Protein AF-A0A7C2B271-F1 (afdb_monomer)

Radius of gyration: 41.14 Å; Cα contacts (8 Å, |Δi|>4): 63; chains: 1; bounding box: 91×70×114 Å

Solvent-accessible surface area (backbone atoms only — not comparable to full-atom values): 16047 Å² total; per-residue (Å²): 137,85,82,86,81,81,75,83,80,83,75,91,82,78,79,72,75,75,79,76,66,79,79,77,78,72,75,48,70,64,65,48,52,55,51,48,51,54,51,52,52,54,49,48,54,71,78,48,80,84,66,60,72,66,61,58,50,54,52,49,52,53,50,50,54,53,49,53,49,49,48,67,76,67,57,75,84,73,79,85,67,50,66,69,56,47,50,53,50,49,51,50,51,52,52,50,47,51,54,51,44,53,50,49,50,54,54,46,52,54,52,47,54,55,44,51,52,50,51,48,53,57,52,52,61,69,72,53,78,76,70,76,74,71,58,74,68,64,56,51,56,62,54,49,61,62,52,70,79,47,94,62,53,73,67,60,46,55,51,53,50,50,57,50,51,52,51,50,49,53,52,52,50,53,54,47,52,51,51,51,50,52,52,52,48,58,50,48,58,50,45,56,51,47,54,55,48,47,58,50,46,50,55,51,42,52,55,47,49,53,51,49,51,53,53,49,55,66,63,72,36,79,72,73,86,70,50,80,64,78,66,58,89,91,64,56,89,86,41,96,54,39,70,59,55,53,50,51,53,51,52,57,48,53,54,54,51,52,60,56,70,72,53,76,82,81,124

Structure (mmCIF, N/CA/C/O backbone):
data_AF-A0A7C2B271-F1
#
_entry.id   AF-A0A7C2B271-F1
#
loop_
_atom_site.group_PDB
_atom_site.id
_atom_site.type_symbol
_atom_site.label_atom_id
_atom_site.label_alt_id
_atom_site.label_comp_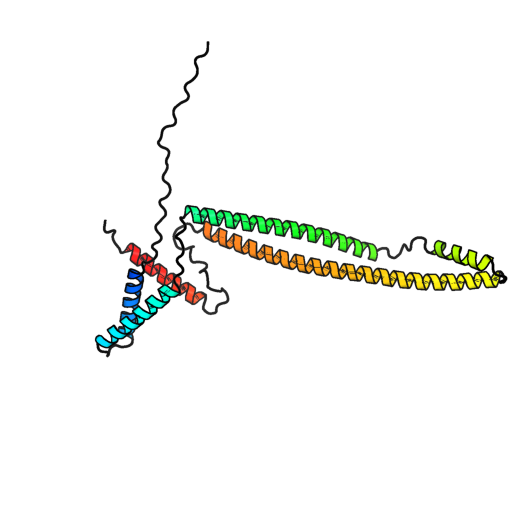id
_atom_site.label_asym_id
_atom_site.label_entity_id
_atom_site.label_seq_id
_atom_site.pdbx_PDB_ins_code
_atom_site.Cartn_x
_atom_site.Cartn_y
_atom_site.Cartn_z
_atom_site.occupancy
_atom_site.B_iso_or_equiv
_atom_site.auth_seq_id
_atom_site.auth_comp_id
_atom_site.auth_asym_id
_atom_site.auth_atom_id
_atom_site.pdbx_PDB_model_num
ATOM 1 N N . MET A 1 1 ? 30.430 41.049 55.301 1.00 43.19 1 MET A N 1
ATOM 2 C CA . MET A 1 1 ? 30.130 40.670 53.911 1.00 43.19 1 MET A CA 1
ATOM 3 C C . MET A 1 1 ? 29.621 39.243 53.920 1.00 43.19 1 MET A C 1
ATOM 5 O O . MET A 1 1 ? 30.275 38.382 54.489 1.00 43.19 1 MET A O 1
ATOM 9 N N . ASP A 1 2 ? 28.409 39.107 53.395 1.00 51.25 2 ASP A N 1
ATOM 10 C CA . ASP A 1 2 ? 27.683 37.931 52.909 1.00 51.25 2 ASP A CA 1
ATOM 11 C C . ASP A 1 2 ? 27.392 36.752 53.845 1.00 51.25 2 ASP A C 1
ATOM 13 O O . ASP A 1 2 ? 28.110 35.762 53.960 1.00 51.25 2 ASP A O 1
ATOM 17 N N . SER A 1 3 ? 26.213 36.869 54.460 1.00 47.66 3 SER A N 1
ATOM 18 C CA . SER A 1 3 ? 25.423 35.794 55.054 1.00 47.66 3 SER A CA 1
ATOM 19 C C . SER A 1 3 ? 24.804 34.893 53.969 1.00 47.66 3 SER A C 1
ATOM 21 O O . SER A 1 3 ? 24.238 35.417 53.008 1.00 47.66 3 SER A O 1
ATOM 23 N N . PRO A 1 4 ? 24.803 33.556 54.119 1.00 61.16 4 PRO A N 1
ATOM 24 C CA . PRO A 1 4 ? 24.080 32.682 53.206 1.00 61.16 4 PRO A CA 1
ATOM 25 C C . PRO A 1 4 ? 22.581 32.643 53.544 1.00 61.16 4 PRO A C 1
ATOM 27 O O . PRO A 1 4 ? 22.155 32.273 54.640 1.00 61.16 4 PRO A O 1
ATOM 30 N N . SER A 1 5 ? 21.797 33.039 52.545 1.00 53.22 5 SER A N 1
ATOM 31 C CA . SER A 1 5 ? 20.339 32.991 52.458 1.00 53.22 5 SER A CA 1
ATOM 32 C C . SER A 1 5 ? 19.789 31.573 52.686 1.00 53.22 5 SER A C 1
ATOM 34 O O . SER A 1 5 ? 20.073 30.647 51.926 1.00 53.22 5 SER A O 1
ATOM 36 N N . LYS A 1 6 ? 18.974 31.408 53.736 1.00 50.34 6 LYS A N 1
ATOM 37 C CA . LYS A 1 6 ? 18.096 30.246 53.936 1.00 50.34 6 LYS A CA 1
ATOM 38 C C . LYS A 1 6 ? 16.875 30.398 53.024 1.00 50.34 6 LYS A C 1
ATOM 40 O O . LYS A 1 6 ? 16.005 31.221 53.291 1.00 50.34 6 LYS A O 1
ATOM 45 N N . GLY A 1 7 ? 16.816 29.595 51.963 1.00 52.06 7 GLY A N 1
ATOM 46 C CA . GLY A 1 7 ? 15.630 29.471 51.113 1.00 52.06 7 GLY A CA 1
ATOM 47 C C . GLY A 1 7 ? 14.435 28.862 51.869 1.00 52.06 7 GLY A C 1
ATOM 48 O O . GLY A 1 7 ? 14.638 28.064 52.789 1.00 52.06 7 GLY A O 1
ATOM 49 N N . PRO A 1 8 ? 13.191 29.233 51.514 1.00 57.44 8 PRO A N 1
ATOM 50 C CA . PRO A 1 8 ? 11.996 28.864 52.263 1.00 57.44 8 PRO A CA 1
ATOM 51 C C . PRO A 1 8 ? 11.675 27.373 52.117 1.00 57.44 8 PRO A C 1
ATOM 53 O O . PRO A 1 8 ? 11.717 26.801 51.025 1.00 57.44 8 PRO A O 1
ATOM 56 N N . GLY A 1 9 ? 11.348 26.752 53.251 1.00 48.28 9 GLY A N 1
ATOM 57 C CA . GLY A 1 9 ? 10.919 25.364 53.339 1.00 48.28 9 GLY A CA 1
ATOM 58 C C . GLY A 1 9 ? 9.651 25.119 52.527 1.00 48.28 9 GLY A C 1
ATOM 59 O O . GLY A 1 9 ? 8.651 25.816 52.686 1.00 48.28 9 GLY A O 1
ATOM 60 N N . LYS A 1 10 ? 9.698 24.102 51.665 1.00 50.00 10 LYS A N 1
ATOM 61 C CA . LYS A 1 10 ? 8.510 23.543 51.019 1.00 50.00 10 LYS A CA 1
ATOM 62 C C . LYS A 1 10 ? 7.619 22.931 52.100 1.00 50.00 10 LYS A C 1
ATOM 64 O O . LYS A 1 10 ? 8.056 22.054 52.844 1.00 50.00 10 LYS A O 1
ATOM 69 N N . THR A 1 11 ? 6.394 23.427 52.197 1.00 52.97 11 THR A N 1
ATOM 70 C CA . THR A 1 11 ? 5.333 22.896 53.054 1.00 52.97 11 THR A CA 1
ATOM 71 C C . THR A 1 11 ? 4.918 21.484 52.596 1.00 52.97 11 THR A C 1
ATOM 73 O O . THR A 1 11 ? 4.936 21.211 51.395 1.00 52.97 11 THR A O 1
ATOM 76 N N . PRO A 1 12 ? 4.535 20.560 53.502 1.00 47.19 12 PRO A N 1
ATOM 77 C CA . PRO A 1 12 ? 4.223 19.166 53.152 1.00 47.19 12 PRO A CA 1
ATOM 78 C C . PRO A 1 12 ? 2.811 18.920 52.583 1.00 47.19 12 PRO A C 1
ATOM 80 O O . PRO A 1 12 ? 2.364 17.777 52.595 1.00 47.19 12 PRO A O 1
ATOM 83 N N . ASP A 1 13 ? 2.095 19.944 52.108 1.00 48.97 13 ASP A N 1
ATOM 84 C CA . ASP A 1 13 ? 0.625 19.879 51.967 1.00 48.97 13 ASP A CA 1
ATOM 85 C C . ASP A 1 13 ? 0.088 19.781 50.524 1.00 48.97 13 ASP A C 1
ATOM 87 O O . ASP A 1 13 ? -1.099 19.961 50.271 1.00 48.97 13 ASP A O 1
ATOM 91 N N . GLU A 1 14 ? 0.935 19.427 49.553 1.00 46.12 14 GLU A N 1
ATOM 92 C CA . GLU A 1 14 ? 0.530 19.240 48.146 1.00 46.12 14 GLU A CA 1
ATOM 93 C C . GLU A 1 14 ? 0.539 17.773 47.681 1.00 46.12 14 GLU A C 1
ATOM 95 O O . GLU A 1 14 ? 0.762 17.459 46.512 1.00 46.12 14 GLU A O 1
ATOM 100 N N . GLN A 1 15 ? 0.203 16.835 48.570 1.00 46.12 15 GLN A N 1
ATOM 101 C CA . GLN A 1 15 ? -0.268 15.511 48.143 1.00 46.12 15 GLN A CA 1
ATOM 102 C C . GLN A 1 15 ? -1.756 15.581 47.776 1.00 46.12 15 GLN A C 1
ATOM 104 O O . GLN A 1 15 ? -2.619 14.986 48.423 1.00 46.12 15 GLN A O 1
ATOM 109 N N . GLN A 1 16 ? -2.058 16.331 46.713 1.00 42.12 16 GLN A N 1
ATOM 110 C CA . GLN A 1 16 ? -3.380 16.348 46.096 1.00 42.12 16 GLN A CA 1
ATOM 111 C C . GLN A 1 16 ? -3.768 14.929 45.664 1.00 42.12 16 GLN A C 1
ATOM 113 O O . GLN A 1 16 ? -3.008 14.199 45.022 1.00 42.12 16 GLN A O 1
ATOM 118 N N . GLY A 1 17 ? -4.965 14.532 46.096 1.00 44.09 17 GLY A N 1
ATOM 119 C CA . GLY A 1 17 ? -5.485 13.177 46.034 1.00 44.09 17 GLY A CA 1
ATOM 120 C C . GLY A 1 17 ? -5.363 12.531 44.659 1.00 44.09 17 GLY A C 1
ATOM 121 O O . GLY A 1 17 ? -6.004 12.945 43.695 1.00 44.09 17 GLY A O 1
ATOM 122 N N . LYS A 1 18 ? -4.630 11.412 44.608 1.00 47.06 18 LYS A N 1
ATOM 123 C CA . LYS A 1 18 ? -4.822 10.398 43.566 1.00 47.06 18 LYS A CA 1
ATOM 124 C C . LYS A 1 18 ? -6.326 10.103 43.472 1.00 47.06 18 LYS A C 1
ATOM 126 O O . LYS A 1 18 ? -6.902 9.689 44.485 1.00 47.06 18 LYS A O 1
ATOM 131 N N . PRO A 1 19 ? -6.976 10.280 42.306 1.00 47.66 19 PRO A N 1
ATOM 132 C CA . PRO A 1 19 ? -8.380 9.942 42.154 1.00 47.66 19 PRO A CA 1
ATOM 133 C C . PRO A 1 19 ? -8.531 8.453 42.458 1.00 47.66 19 PRO A C 1
ATOM 135 O O . PRO A 1 19 ? -8.028 7.597 41.726 1.00 47.66 19 PRO A O 1
ATOM 138 N N . ARG A 1 20 ? -9.178 8.139 43.587 1.00 46.16 20 ARG A N 1
ATOM 139 C CA . ARG A 1 20 ? -9.535 6.770 43.958 1.00 46.16 20 ARG A CA 1
ATOM 140 C C . ARG A 1 20 ? -10.322 6.192 42.788 1.00 46.16 20 ARG A C 1
ATOM 142 O O . ARG A 1 20 ? -11.421 6.662 42.498 1.00 46.16 20 ARG A O 1
ATOM 149 N N . GLY A 1 21 ? -9.727 5.226 42.086 1.00 42.47 21 GLY A N 1
ATOM 150 C CA . GLY A 1 21 ? -10.344 4.590 40.930 1.00 42.47 21 GLY A CA 1
ATOM 151 C C . GLY A 1 21 ? -11.767 4.169 41.277 1.00 42.47 21 GLY A C 1
ATOM 152 O O . GLY A 1 21 ? -11.983 3.460 42.264 1.00 42.47 21 GLY A O 1
ATOM 153 N N . LYS A 1 22 ? -12.748 4.650 40.503 1.00 49.22 22 LYS A N 1
ATOM 154 C CA . LYS A 1 22 ? -14.132 4.189 40.625 1.00 49.22 22 LYS A CA 1
ATOM 155 C C . LYS A 1 22 ? -14.111 2.673 40.463 1.00 49.22 22 LYS A C 1
ATOM 157 O O . LYS A 1 22 ? -13.662 2.152 39.445 1.00 49.22 22 LYS A O 1
ATOM 162 N N . ARG A 1 23 ? -14.553 1.978 41.510 1.00 37.97 23 ARG A N 1
ATOM 163 C CA . ARG A 1 23 ? -14.674 0.524 41.545 1.00 37.97 23 ARG A CA 1
ATOM 164 C C . ARG A 1 23 ? -15.681 0.108 40.475 1.00 37.97 23 ARG A C 1
ATOM 166 O O . ARG A 1 23 ? -16.883 0.257 40.679 1.00 37.97 23 ARG A O 1
ATOM 173 N N . LEU A 1 24 ? -15.196 -0.403 39.348 1.00 38.38 24 LEU A N 1
ATOM 174 C CA . LEU A 1 24 ? -16.029 -1.183 38.442 1.00 38.38 24 LEU A CA 1
ATOM 175 C C . LEU A 1 24 ? -16.488 -2.413 39.226 1.00 38.38 24 LEU A C 1
ATOM 177 O O . LEU A 1 24 ? -15.674 -3.240 39.639 1.00 38.38 24 LEU A O 1
ATOM 181 N N . ARG A 1 25 ? -17.792 -2.495 39.507 1.00 40.41 25 ARG A N 1
ATOM 182 C CA . ARG A 1 25 ? -18.390 -3.706 40.066 1.00 40.41 25 ARG A CA 1
ATOM 183 C C . ARG A 1 25 ? -18.439 -4.733 38.946 1.00 40.41 25 ARG A C 1
ATOM 185 O O . ARG A 1 25 ? -19.406 -4.793 38.197 1.00 40.41 25 ARG A O 1
ATOM 192 N N . LEU A 1 26 ? -17.386 -5.539 38.857 1.00 49.50 26 LEU A N 1
ATOM 193 C CA . LEU A 1 26 ? -17.526 -6.897 38.355 1.00 49.50 26 LEU A CA 1
ATOM 194 C C . LEU A 1 26 ? -18.669 -7.513 39.163 1.00 49.50 26 LEU A C 1
ATOM 196 O O . LEU A 1 26 ? -18.606 -7.536 40.397 1.00 49.50 26 LEU A O 1
ATOM 200 N N . ILE A 1 27 ? -19.761 -7.883 38.492 1.00 51.69 27 ILE A N 1
ATOM 201 C CA . ILE A 1 27 ? -20.849 -8.597 39.153 1.00 51.69 27 ILE A CA 1
ATOM 202 C C . ILE A 1 27 ? -20.200 -9.861 39.703 1.00 51.69 27 ILE A C 1
ATOM 204 O O . ILE A 1 27 ? -19.665 -10.670 38.946 1.00 51.69 27 ILE A O 1
ATOM 208 N N . GLY A 1 28 ? -20.149 -9.962 41.032 1.00 54.81 28 GLY A N 1
ATOM 209 C CA . GLY A 1 28 ? -19.661 -11.164 41.685 1.00 54.81 28 GLY A CA 1
ATOM 210 C C . GLY A 1 28 ? -20.436 -12.361 41.149 1.00 54.81 28 GLY A C 1
ATOM 211 O O . GLY A 1 28 ? -21.606 -12.242 40.788 1.00 54.81 28 GLY A O 1
ATOM 212 N N . ARG A 1 29 ? -19.781 -13.514 41.088 1.00 60.00 29 ARG A N 1
ATOM 213 C CA . ARG A 1 29 ? -20.400 -14.747 40.602 1.00 60.00 29 ARG A CA 1
ATOM 214 C C . ARG A 1 29 ? -21.763 -15.012 41.265 1.00 60.00 29 ARG A C 1
ATOM 216 O O . ARG A 1 29 ? -22.725 -15.284 40.563 1.00 60.00 29 ARG A O 1
ATOM 223 N N . GLU A 1 30 ? -21.864 -14.802 42.577 1.00 60.62 30 GLU A N 1
ATOM 224 C CA . GLU A 1 30 ? -23.109 -14.964 43.341 1.00 60.62 30 GLU A CA 1
ATOM 225 C C . GLU A 1 30 ? -24.261 -14.055 42.870 1.00 60.62 30 GLU A C 1
ATOM 227 O O . GLU A 1 30 ? -25.313 -14.583 42.527 1.00 60.62 30 GLU A O 1
ATOM 232 N N . PRO A 1 31 ? -24.132 -12.712 42.789 1.00 63.47 31 PRO A N 1
ATOM 233 C CA . PRO A 1 31 ? -25.235 -11.882 42.306 1.00 63.47 31 PRO A CA 1
ATOM 234 C C . PRO A 1 31 ? -25.623 -12.135 40.843 1.00 63.47 31 PRO A C 1
ATOM 236 O O . PRO A 1 31 ? -26.768 -11.859 40.487 1.00 63.47 31 PRO A O 1
ATOM 239 N N . LEU A 1 32 ? -24.714 -12.654 40.009 1.00 69.44 32 LEU A N 1
ATOM 240 C CA . LEU A 1 32 ? -25.045 -13.076 38.645 1.00 69.44 32 LEU A CA 1
ATOM 241 C C . LEU A 1 32 ? -25.877 -14.366 38.651 1.00 69.44 32 LEU A C 1
ATOM 243 O O . LEU A 1 32 ? -26.905 -14.414 37.982 1.00 69.44 32 LEU A O 1
ATOM 247 N N . GLU A 1 33 ? -25.463 -15.369 39.432 1.00 68.25 33 GLU A N 1
ATOM 248 C CA . GLU A 1 33 ? -26.207 -16.620 39.630 1.00 68.25 33 GLU A CA 1
ATOM 249 C C . GLU A 1 33 ? -27.621 -16.327 40.156 1.00 68.25 33 GLU A C 1
ATOM 251 O O . GLU A 1 33 ? -28.601 -16.734 39.540 1.00 68.25 33 GLU A O 1
ATOM 256 N N . THR A 1 34 ? -27.752 -15.491 41.190 1.00 71.19 34 THR A N 1
ATOM 257 C CA . THR A 1 34 ? -29.059 -15.122 41.759 1.00 71.19 34 THR A CA 1
ATOM 258 C C . THR A 1 34 ? -29.960 -14.377 40.767 1.00 71.19 34 THR A C 1
ATOM 260 O O . THR A 1 34 ? -31.177 -14.571 40.759 1.00 71.19 34 THR A O 1
ATOM 263 N N . ALA A 1 35 ? -29.398 -13.491 39.935 1.00 64.81 35 ALA A N 1
ATOM 264 C CA . ALA A 1 35 ? -30.172 -12.762 38.929 1.00 64.81 35 ALA A CA 1
ATOM 265 C C . ALA A 1 35 ? -30.658 -13.689 37.805 1.00 64.81 35 ALA A C 1
ATOM 267 O O . ALA A 1 35 ? -31.792 -13.545 37.339 1.00 64.81 35 ALA A O 1
ATOM 268 N N . LEU A 1 36 ? -29.817 -14.645 37.404 1.00 72.19 36 LEU A N 1
ATOM 269 C CA . LEU A 1 36 ? -30.161 -15.656 36.414 1.00 72.19 36 LEU A CA 1
ATOM 270 C C . LEU A 1 36 ? -31.256 -16.587 36.943 1.00 72.19 36 LEU A C 1
ATOM 272 O O . LEU A 1 36 ? -32.259 -16.784 36.259 1.00 72.19 36 LEU A O 1
ATOM 276 N N . ASP A 1 37 ? -31.126 -17.056 38.186 1.00 71.69 37 ASP A N 1
ATOM 277 C CA . ASP A 1 37 ? -32.129 -17.888 38.856 1.00 71.69 37 ASP A CA 1
ATOM 278 C C . ASP A 1 37 ? -33.486 -17.185 38.885 1.00 71.69 37 ASP A C 1
ATOM 280 O O . ASP A 1 37 ? -34.510 -17.768 38.519 1.00 71.69 37 ASP A O 1
ATOM 284 N N . LEU A 1 38 ? -33.519 -15.898 39.244 1.00 69.50 38 LEU A N 1
ATOM 285 C CA . LEU A 1 38 ? -34.757 -15.119 39.253 1.00 69.50 38 LEU A CA 1
ATOM 286 C C . LEU A 1 38 ? -35.365 -14.961 37.853 1.00 69.50 38 LEU A C 1
ATOM 288 O O . LEU A 1 38 ? -36.589 -15.024 37.704 1.00 69.50 38 LEU A O 1
ATOM 292 N N . ALA A 1 39 ? -34.534 -14.744 36.831 1.00 66.81 39 ALA A N 1
ATOM 293 C CA . ALA A 1 39 ? -34.981 -14.593 35.450 1.00 66.81 39 ALA A CA 1
ATOM 294 C C . ALA A 1 39 ? -35.562 -15.904 34.900 1.00 66.81 39 ALA A C 1
ATOM 296 O O . ALA A 1 39 ? -36.663 -15.898 34.348 1.00 66.81 39 ALA A O 1
ATOM 297 N N . VAL A 1 40 ? -34.874 -17.025 35.129 1.00 76.81 40 VAL A N 1
ATOM 298 C CA . VAL A 1 40 ? -35.310 -18.373 34.737 1.00 76.81 40 VAL A CA 1
ATOM 299 C C . VAL A 1 40 ? -36.597 -18.747 35.467 1.00 76.81 40 VAL A C 1
ATOM 301 O O . VAL A 1 40 ? -37.561 -19.173 34.837 1.00 76.81 40 VAL A O 1
ATOM 304 N N . SER A 1 41 ? -36.679 -18.475 36.772 1.00 69.38 41 SER A N 1
ATOM 305 C CA . SER A 1 41 ? -37.891 -18.691 37.573 1.00 69.38 41 SER A CA 1
ATOM 306 C C . SER A 1 41 ? -39.095 -17.924 37.032 1.00 69.38 41 SER A C 1
ATOM 308 O O . SER A 1 41 ? -40.194 -18.469 36.933 1.00 69.38 41 SER A O 1
ATOM 310 N N . ARG A 1 42 ? -38.904 -16.643 36.691 1.00 68.12 42 ARG A N 1
ATOM 311 C CA . ARG A 1 42 ? -39.966 -15.793 36.134 1.00 68.12 42 ARG A CA 1
ATOM 312 C C . ARG A 1 42 ? -40.385 -16.254 34.746 1.00 68.12 42 ARG A C 1
ATOM 314 O O . ARG A 1 42 ? -41.579 -16.262 34.466 1.00 68.12 42 ARG A O 1
ATOM 321 N N . ALA A 1 43 ? -39.427 -16.635 33.904 1.00 68.19 43 ALA A N 1
ATOM 322 C CA . ALA A 1 43 ? -39.703 -17.169 32.579 1.00 68.19 43 ALA A CA 1
ATOM 323 C C . ALA A 1 43 ? -40.515 -18.465 32.684 1.00 68.19 43 ALA A C 1
ATOM 325 O O . ALA A 1 43 ? -41.623 -18.512 32.164 1.00 68.19 43 ALA A O 1
ATOM 326 N N . LEU A 1 44 ? -40.042 -19.454 33.452 1.00 75.06 44 LEU A N 1
ATOM 327 C CA . LEU A 1 44 ? -40.713 -20.747 33.627 1.00 75.06 44 LEU A CA 1
ATOM 328 C C . LEU A 1 44 ? -42.128 -20.604 34.200 1.00 75.06 44 LEU A C 1
ATOM 330 O O . LEU A 1 44 ? -43.055 -21.207 33.670 1.00 75.06 44 LEU A O 1
ATOM 334 N N . ARG A 1 45 ? -42.337 -19.751 35.214 1.00 72.00 45 ARG A N 1
ATOM 335 C CA . ARG A 1 45 ? -43.686 -19.486 35.755 1.00 72.00 45 ARG A CA 1
ATOM 336 C C . ARG A 1 45 ? -44.627 -18.834 34.740 1.00 72.00 45 ARG A C 1
ATOM 338 O O . ARG A 1 45 ? -45.835 -19.017 34.836 1.00 72.00 45 ARG A O 1
ATOM 345 N N . ARG A 1 46 ? -44.092 -18.061 33.789 1.00 69.12 46 ARG A N 1
ATOM 346 C CA . ARG A 1 46 ? -44.879 -17.370 32.760 1.00 69.12 46 ARG A CA 1
ATOM 347 C C . ARG A 1 46 ? -45.263 -18.295 31.607 1.00 69.12 46 ARG A C 1
ATOM 349 O O . ARG A 1 46 ? -46.372 -18.174 31.100 1.00 69.12 46 ARG A O 1
ATOM 356 N N . THR A 1 47 ? -44.374 -19.195 31.189 1.00 70.75 47 THR A N 1
ATOM 357 C CA . THR A 1 47 ? -44.642 -20.139 30.090 1.00 70.75 47 THR A CA 1
ATOM 358 C C . THR A 1 47 ? -45.328 -21.421 30.547 1.00 70.75 47 THR A C 1
ATOM 360 O O . THR A 1 47 ? -45.984 -22.068 29.737 1.00 70.75 47 THR A O 1
ATOM 363 N N . MET A 1 48 ? -45.185 -21.808 31.817 1.00 72.38 48 MET A N 1
ATOM 364 C CA . MET A 1 48 ? -45.626 -23.111 32.320 1.00 72.38 48 MET A CA 1
ATOM 365 C C . MET A 1 48 ? -46.376 -22.994 33.666 1.00 72.38 48 MET A C 1
ATOM 367 O O . MET A 1 48 ? -45.851 -23.388 34.705 1.00 72.38 48 MET A O 1
ATOM 371 N N . PRO A 1 49 ? -47.623 -22.475 33.668 1.00 66.19 49 PRO A N 1
ATOM 372 C CA . PRO A 1 49 ? -48.375 -22.172 34.893 1.00 66.19 49 PRO A CA 1
ATOM 373 C C . PRO A 1 49 ? -48.919 -23.394 35.665 1.00 66.19 49 PRO A C 1
ATOM 375 O O . PRO A 1 49 ? -49.397 -23.222 36.780 1.00 66.19 49 PRO A O 1
ATOM 378 N N . VAL A 1 50 ? -48.865 -24.610 35.100 1.00 65.62 50 VAL A N 1
ATOM 379 C CA . VAL A 1 50 ? -49.560 -25.814 35.625 1.00 65.62 50 VAL A CA 1
ATOM 380 C C . VAL A 1 50 ? -48.618 -26.831 36.303 1.00 65.62 50 VAL A C 1
ATOM 382 O O . VAL A 1 50 ? -49.065 -27.865 36.784 1.00 65.62 50 VAL A O 1
ATOM 385 N N . TYR A 1 51 ? -47.310 -26.577 36.369 1.00 59.38 51 TYR A N 1
ATOM 386 C CA . TYR A 1 51 ? -46.360 -27.575 36.882 1.00 59.38 51 TYR A CA 1
ATOM 387 C C . TYR A 1 51 ? -46.138 -27.502 38.399 1.00 59.38 51 TYR A C 1
ATOM 389 O O . TYR A 1 51 ? -46.059 -26.418 38.976 1.00 59.38 51 TYR A O 1
ATOM 397 N N . GLU A 1 52 ? -45.969 -28.679 39.017 1.00 72.44 52 GLU A N 1
ATOM 398 C CA . GLU A 1 52 ? -45.540 -28.854 40.409 1.00 72.44 52 GLU A CA 1
ATOM 399 C C . GLU A 1 52 ? -44.240 -28.096 40.691 1.00 72.44 52 GLU A C 1
ATOM 401 O O . GLU A 1 52 ? -43.282 -28.129 39.910 1.00 72.44 52 GLU A O 1
ATOM 406 N N . THR A 1 53 ? -44.198 -27.443 41.851 1.00 72.38 53 THR A N 1
ATOM 407 C CA . THR A 1 53 ? -43.071 -26.651 42.359 1.00 72.38 53 THR A CA 1
ATOM 408 C C . THR A 1 53 ? -41.740 -27.409 42.298 1.00 72.38 53 THR A C 1
ATOM 410 O O . THR A 1 53 ? -40.695 -26.807 42.053 1.00 72.38 53 THR A O 1
ATOM 413 N N . GLU A 1 54 ? -41.785 -28.734 42.447 1.00 72.88 54 GLU A N 1
ATOM 414 C CA . GLU A 1 54 ? -40.626 -29.627 42.387 1.00 72.88 54 GLU A CA 1
ATOM 415 C C . GLU A 1 54 ? -39.969 -29.670 40.998 1.00 72.88 54 GLU A C 1
ATOM 417 O O . GLU A 1 54 ? -38.743 -29.627 40.892 1.00 72.88 54 GLU A O 1
ATOM 422 N N . ARG A 1 55 ? -40.752 -29.660 39.910 1.00 73.50 55 ARG A N 1
ATOM 423 C CA . ARG A 1 55 ? -40.203 -29.664 38.540 1.00 73.50 55 ARG A CA 1
ATOM 424 C C . ARG A 1 55 ? -39.541 -28.341 38.176 1.00 73.50 55 ARG A C 1
ATOM 426 O O . ARG A 1 55 ? -38.547 -28.332 37.455 1.00 73.50 55 ARG A O 1
ATOM 433 N N . VAL A 1 56 ? -40.063 -27.227 38.689 1.00 74.19 56 VAL A N 1
ATOM 434 C CA . VAL A 1 56 ? -39.444 -25.906 38.503 1.00 74.19 56 VAL A CA 1
ATOM 435 C C . VAL A 1 56 ? -38.089 -25.850 39.213 1.00 74.19 56 VAL A C 1
ATOM 437 O O . VAL A 1 56 ? -37.130 -25.356 38.623 1.00 74.19 56 VAL A O 1
ATOM 440 N N . SER A 1 57 ? -37.992 -26.416 40.421 1.00 74.12 57 SER A N 1
ATOM 441 C CA . SER A 1 57 ? -36.727 -26.523 41.163 1.00 74.12 57 SER A CA 1
ATOM 442 C C . SER A 1 57 ? -35.695 -27.374 40.419 1.00 74.12 57 SER A C 1
ATOM 444 O O . SER A 1 57 ? -34.560 -26.947 40.249 1.00 74.12 57 SER A O 1
ATOM 446 N N . ALA A 1 58 ? -36.094 -28.534 39.888 1.00 74.69 58 ALA A N 1
ATOM 447 C CA . ALA A 1 58 ? -35.176 -29.412 39.158 1.00 74.69 58 ALA A CA 1
ATOM 448 C C . ALA A 1 58 ? -34.588 -28.743 37.898 1.00 74.69 58 ALA A C 1
ATOM 450 O O . ALA A 1 58 ? -33.407 -28.897 37.594 1.00 74.69 58 ALA A O 1
ATOM 451 N N . ILE A 1 59 ? -35.397 -27.961 37.172 1.00 74.94 59 ILE A N 1
ATOM 452 C CA . ILE A 1 59 ? -34.925 -27.204 36.002 1.00 74.94 59 ILE A CA 1
ATOM 453 C C . ILE A 1 59 ? -33.979 -26.077 36.428 1.00 74.94 59 ILE A C 1
ATOM 455 O O . ILE A 1 59 ? -32.973 -25.849 35.758 1.00 74.94 59 ILE A O 1
ATOM 459 N N . GLN A 1 60 ? -34.273 -25.381 37.530 1.00 74.62 60 GLN A N 1
ATOM 460 C CA . GLN A 1 60 ? -33.373 -24.361 38.073 1.00 74.62 60 GLN A CA 1
ATOM 461 C C . GLN A 1 60 ? -32.009 -24.955 38.425 1.00 74.62 60 GLN A C 1
ATOM 463 O O . GLN A 1 60 ? -30.992 -24.382 38.041 1.00 74.62 60 GLN A O 1
ATOM 468 N N . ASP A 1 61 ? -31.981 -26.120 39.073 1.00 74.94 61 ASP A N 1
ATOM 469 C CA . ASP A 1 61 ? -30.733 -26.788 39.443 1.00 74.94 61 ASP A CA 1
ATOM 470 C C . ASP A 1 61 ? -29.899 -27.161 38.208 1.00 74.94 61 ASP A C 1
ATOM 472 O O . ASP A 1 61 ? -28.708 -26.853 38.160 1.00 74.94 61 ASP A O 1
ATOM 476 N N . ILE A 1 62 ? -30.523 -27.718 37.162 1.00 75.44 62 ILE A N 1
ATOM 477 C CA . ILE A 1 62 ? -29.842 -28.033 35.892 1.00 75.44 62 ILE A CA 1
ATOM 478 C C . ILE A 1 62 ? -29.259 -26.768 35.253 1.00 75.44 62 ILE A C 1
ATOM 480 O O . ILE A 1 62 ? -28.092 -26.748 34.857 1.00 75.44 62 ILE A O 1
ATOM 484 N N . VAL A 1 63 ? -30.046 -25.691 35.175 1.00 75.56 63 VAL A N 1
ATOM 485 C CA . VAL A 1 63 ? -29.591 -24.421 34.592 1.00 75.56 63 VAL A CA 1
ATOM 486 C C . VAL A 1 63 ? -28.443 -23.832 35.405 1.00 75.56 63 VAL A C 1
ATOM 488 O O . VAL A 1 63 ? -27.479 -23.338 34.823 1.00 75.56 63 VAL A O 1
ATOM 491 N N . ARG A 1 64 ? -28.500 -23.924 36.735 1.00 71.06 64 ARG A N 1
ATOM 492 C CA . ARG A 1 64 ? -27.442 -23.452 37.628 1.00 71.06 64 ARG A CA 1
ATOM 493 C C . ARG A 1 64 ? -26.141 -24.212 37.403 1.00 71.06 64 ARG A C 1
ATOM 495 O O . ARG A 1 64 ? -25.082 -23.590 37.297 1.00 71.06 64 ARG A O 1
ATOM 502 N N . THR A 1 65 ? -26.209 -25.539 37.302 1.00 72.06 65 THR A N 1
ATOM 503 C CA . THR A 1 65 ? -25.042 -26.390 37.051 1.00 72.06 65 THR A CA 1
ATOM 504 C C . THR A 1 65 ? -24.413 -26.087 35.694 1.00 72.06 65 THR A C 1
ATOM 506 O O . THR A 1 65 ? -23.208 -25.832 35.626 1.00 72.06 65 THR A O 1
ATOM 509 N N . GLU A 1 66 ? -25.215 -26.033 34.631 1.00 71.00 66 GLU A N 1
ATOM 510 C CA . GLU A 1 66 ? -24.731 -25.735 33.278 1.00 71.00 66 GLU A CA 1
ATOM 511 C C . GLU A 1 66 ? -24.177 -24.311 33.164 1.00 71.00 66 GLU A C 1
ATOM 513 O O . GLU A 1 66 ? -23.105 -24.083 32.601 1.00 71.00 66 GLU A O 1
ATOM 518 N N . PHE A 1 67 ? -24.845 -23.330 33.769 1.00 68.94 67 PHE A N 1
ATOM 519 C CA . PHE A 1 67 ? -24.381 -21.947 33.762 1.00 68.94 67 PHE A CA 1
ATOM 520 C C . PHE A 1 67 ? -23.069 -21.768 34.532 1.00 68.94 67 PHE A C 1
ATOM 522 O O . PHE A 1 67 ? -22.162 -21.078 34.061 1.00 68.94 67 PHE A O 1
ATOM 529 N N . ALA A 1 68 ? -22.922 -22.419 35.688 1.00 67.06 68 ALA A N 1
ATOM 530 C CA . ALA A 1 68 ? -21.676 -22.407 36.447 1.00 67.06 68 ALA A CA 1
ATOM 531 C C . ALA A 1 68 ? -20.521 -23.050 35.661 1.00 67.06 68 ALA A C 1
ATOM 533 O O . ALA A 1 68 ? -19.395 -22.542 35.698 1.00 67.06 68 ALA A O 1
ATOM 534 N N . LEU A 1 69 ? -20.791 -24.133 34.924 1.00 66.00 69 LEU A N 1
ATOM 535 C CA . LEU A 1 69 ? -19.821 -24.762 34.026 1.00 66.00 69 LEU A CA 1
ATOM 536 C C . LEU A 1 69 ? -19.436 -23.829 32.872 1.00 66.00 69 LEU A C 1
ATOM 538 O O . LEU A 1 69 ? -18.247 -23.644 32.610 1.00 66.00 69 LEU A O 1
ATOM 542 N N . LEU A 1 70 ? -20.408 -23.170 32.240 1.00 64.69 70 LEU A N 1
ATOM 543 C CA . LEU A 1 70 ? -20.165 -22.203 31.169 1.00 64.69 70 LEU A CA 1
ATOM 544 C C . LEU A 1 70 ? -19.366 -20.990 31.651 1.00 64.69 70 LEU A C 1
ATOM 546 O O . LEU A 1 70 ? -18.436 -20.570 30.967 1.00 64.69 70 LEU A O 1
ATOM 550 N N . LEU A 1 71 ? -19.664 -20.449 32.833 1.00 61.56 71 LEU A N 1
ATOM 551 C CA . LEU A 1 71 ? -18.884 -19.359 33.423 1.00 61.56 71 LEU A CA 1
ATOM 552 C C . LEU A 1 71 ? -17.458 -19.785 33.758 1.00 61.56 71 LEU A C 1
ATOM 554 O O . LEU A 1 71 ? -16.527 -19.009 33.562 1.00 61.56 71 LEU A O 1
ATOM 558 N N . LYS A 1 72 ? -17.269 -21.007 34.261 1.00 60.94 72 LYS A N 1
ATOM 559 C CA . LYS A 1 72 ? -15.939 -21.528 34.583 1.00 60.94 72 LYS A CA 1
ATOM 560 C C . LYS A 1 72 ? -15.105 -21.769 33.322 1.00 60.94 72 LYS A C 1
ATOM 562 O O . LYS A 1 72 ? -13.911 -21.490 33.333 1.00 60.94 72 LYS A O 1
ATOM 567 N N . ASN A 1 73 ? -15.732 -22.247 32.250 1.00 55.41 73 ASN A N 1
ATOM 568 C CA . ASN A 1 73 ? -15.047 -22.574 31.001 1.00 55.41 73 ASN A CA 1
ATOM 569 C C . ASN A 1 73 ? -14.817 -21.344 30.107 1.00 55.41 73 ASN A C 1
ATOM 571 O O . ASN A 1 73 ? -13.805 -21.282 29.414 1.00 55.41 73 ASN A O 1
ATOM 575 N N . ASN A 1 74 ? -15.711 -20.349 30.146 1.00 50.03 74 ASN A N 1
ATOM 576 C CA . ASN A 1 74 ? -15.652 -19.167 29.275 1.00 50.03 74 ASN A CA 1
ATOM 577 C C . ASN A 1 74 ? -15.253 -17.873 30.001 1.00 50.03 74 ASN A C 1
ATOM 579 O O . ASN A 1 74 ? -15.003 -16.850 29.360 1.00 50.03 74 ASN A O 1
ATOM 583 N N . GLY A 1 75 ? -15.185 -17.888 31.332 1.00 48.47 75 GLY A N 1
ATOM 584 C CA . GLY A 1 75 ? -14.784 -16.742 32.136 1.00 48.47 75 GLY A CA 1
ATOM 585 C C . GLY A 1 75 ? -13.299 -16.444 31.976 1.00 48.47 75 GLY A C 1
ATOM 586 O O . GLY A 1 75 ? -12.471 -16.948 32.730 1.00 48.47 75 GLY A O 1
ATOM 587 N N . ARG A 1 76 ? -12.940 -15.582 31.019 1.00 44.25 76 ARG A N 1
ATOM 588 C CA . ARG A 1 76 ? -11.603 -14.978 30.986 1.00 44.25 76 ARG A CA 1
ATOM 589 C C . ARG A 1 76 ? -11.454 -14.048 32.186 1.00 44.25 76 ARG A C 1
ATOM 591 O O . ARG A 1 76 ? -12.114 -13.014 32.270 1.00 44.25 76 ARG A O 1
ATOM 598 N N . THR A 1 77 ? -10.563 -14.398 33.107 1.00 41.91 77 THR A N 1
ATOM 599 C CA . THR A 1 77 ? -10.140 -13.528 34.207 1.00 41.91 77 THR A CA 1
ATOM 600 C C . THR A 1 77 ? -9.372 -12.345 33.625 1.00 41.91 77 THR A C 1
ATOM 602 O O . THR A 1 77 ? -8.171 -12.420 33.375 1.00 41.91 77 THR A O 1
ATOM 605 N N . VAL A 1 78 ? -10.065 -11.239 33.366 1.00 44.44 78 VAL A N 1
ATOM 606 C CA . VAL A 1 78 ? -9.405 -10.000 32.952 1.00 44.44 78 VAL A CA 1
ATOM 607 C C . VAL A 1 78 ? -8.920 -9.294 34.212 1.00 44.44 78 VAL A C 1
ATOM 609 O O . VAL A 1 78 ? -9.708 -8.942 35.092 1.00 44.44 78 VAL A O 1
ATOM 612 N N . ARG A 1 79 ? -7.602 -9.114 34.322 1.00 47.00 79 ARG A N 1
ATOM 613 C CA . ARG A 1 79 ? -6.986 -8.318 35.387 1.00 47.00 79 ARG A CA 1
ATOM 614 C C . ARG A 1 79 ? -7.565 -6.904 35.312 1.00 47.00 79 ARG A C 1
ATOM 616 O O . ARG A 1 79 ? -7.467 -6.259 34.275 1.00 47.00 79 ARG A O 1
ATOM 623 N N . GLY A 1 80 ? -8.187 -6.437 36.394 1.00 52.97 80 GLY A N 1
ATOM 624 C CA . GLY A 1 80 ? -8.697 -5.070 36.483 1.00 52.97 80 GLY A CA 1
ATOM 625 C C . GLY A 1 80 ? -7.536 -4.083 36.436 1.00 52.97 80 GLY A C 1
ATOM 626 O O . GLY A 1 80 ? -6.863 -3.874 37.442 1.00 52.97 80 GLY A O 1
ATOM 627 N N . VAL A 1 81 ? -7.284 -3.518 35.261 1.00 61.34 81 VAL A N 1
ATOM 628 C CA . VAL A 1 81 ? -6.280 -2.479 35.035 1.00 61.34 81 VAL A CA 1
ATOM 629 C C . VAL A 1 81 ? -6.801 -1.183 35.667 1.00 61.34 81 VAL A C 1
ATOM 631 O O . VAL A 1 81 ? -7.959 -0.811 35.462 1.00 61.34 81 VAL A O 1
ATOM 634 N N . GLY A 1 82 ? -5.999 -0.501 36.490 1.00 69.38 82 GLY A N 1
ATOM 635 C CA . GLY A 1 82 ? -6.429 0.760 37.112 1.00 69.38 82 GLY A CA 1
ATOM 636 C C . GLY A 1 82 ? -6.699 1.846 36.059 1.00 69.38 82 GLY A C 1
ATOM 637 O O . GLY A 1 82 ? -6.066 1.830 35.009 1.00 69.38 82 GLY A O 1
ATOM 638 N N . LYS A 1 83 ? -7.576 2.835 36.327 1.00 65.56 83 LYS A N 1
ATOM 639 C CA . LYS A 1 83 ? -7.871 3.936 35.368 1.00 65.56 83 LYS A CA 1
ATOM 640 C C . LYS A 1 83 ? -6.588 4.598 34.840 1.00 65.56 83 LYS A C 1
ATOM 642 O O . LYS A 1 83 ? -6.501 4.881 33.656 1.00 65.56 83 LYS A O 1
ATOM 647 N N . SER A 1 84 ? -5.587 4.806 35.696 1.00 67.06 84 SER A N 1
ATOM 648 C CA . SER A 1 84 ? -4.293 5.381 35.304 1.00 67.06 84 SER A CA 1
ATOM 649 C C . SER A 1 84 ? -3.484 4.476 34.375 1.00 67.06 84 SER A C 1
ATOM 651 O O . SER A 1 84 ? -2.853 4.960 33.447 1.00 67.06 84 SER A O 1
ATOM 653 N N . GLU A 1 85 ? -3.501 3.168 34.618 1.00 67.56 85 GLU A N 1
ATOM 654 C CA . GLU A 1 85 ? -2.776 2.189 33.808 1.00 67.56 85 GLU A CA 1
ATOM 655 C C . GLU A 1 85 ? -3.489 1.966 32.464 1.00 67.56 85 GLU A C 1
ATOM 657 O O . GLU A 1 85 ? -2.833 1.906 31.432 1.00 67.56 85 GLU A O 1
ATOM 662 N N . PHE A 1 86 ? -4.826 1.990 32.450 1.00 68.06 86 PHE A N 1
ATOM 663 C CA . PHE A 1 86 ? -5.631 1.988 31.228 1.00 68.06 86 PHE A CA 1
ATOM 664 C C . PHE A 1 86 ? -5.406 3.245 30.376 1.00 68.06 86 PHE A C 1
ATOM 666 O O . PHE A 1 86 ? -5.201 3.135 29.172 1.00 68.06 86 PHE A O 1
ATOM 673 N N . LEU A 1 87 ? -5.401 4.437 30.986 1.00 72.81 87 LEU A N 1
ATOM 674 C CA . LEU A 1 87 ? -5.108 5.682 30.270 1.00 72.81 87 LEU A CA 1
ATOM 675 C C . LEU A 1 87 ? -3.677 5.696 29.723 1.00 72.81 87 LEU A C 1
ATOM 677 O O . LEU A 1 87 ? -3.478 6.081 28.576 1.00 72.81 87 LEU A O 1
ATOM 681 N N . ALA A 1 88 ? -2.701 5.222 30.502 1.00 74.25 88 ALA A N 1
ATOM 682 C CA . ALA A 1 88 ? -1.326 5.096 30.033 1.00 74.25 88 ALA A CA 1
ATOM 683 C C . ALA A 1 88 ? -1.215 4.116 28.853 1.00 74.25 88 ALA A C 1
ATOM 685 O O . ALA A 1 88 ? -0.486 4.382 27.901 1.00 74.25 88 ALA A O 1
ATOM 686 N N . GLU A 1 89 ? -1.950 3.003 28.883 1.00 72.31 89 GLU A N 1
ATOM 687 C CA . GLU A 1 89 ? -1.978 2.042 27.779 1.00 72.31 89 GLU A CA 1
ATOM 688 C C . GLU A 1 89 ? -2.672 2.611 26.532 1.00 72.31 89 GLU A C 1
ATOM 690 O O . GLU A 1 89 ? -2.181 2.438 25.417 1.00 72.31 89 GLU A O 1
ATOM 695 N N . LEU A 1 90 ? -3.759 3.370 26.705 1.00 73.94 90 LEU A N 1
ATOM 696 C CA . LEU A 1 90 ? -4.406 4.100 25.613 1.00 73.94 90 LEU A CA 1
ATOM 697 C C . LEU A 1 90 ? -3.477 5.140 24.984 1.00 73.94 90 LEU A C 1
ATOM 699 O O . LEU A 1 90 ? -3.423 5.248 23.762 1.00 73.94 90 LEU A O 1
ATOM 703 N N . GLU A 1 91 ? -2.734 5.896 25.791 1.00 77.31 91 GLU A N 1
ATOM 704 C CA . GLU A 1 91 ? -1.761 6.867 25.286 1.00 77.31 91 GLU A CA 1
ATOM 705 C C . GLU A 1 91 ? -0.624 6.183 24.523 1.00 77.31 91 GLU A C 1
ATOM 707 O O . GLU A 1 91 ? -0.261 6.639 23.437 1.00 77.31 91 GLU A O 1
ATOM 712 N N . ARG A 1 92 ? -0.107 5.053 25.026 1.00 78.81 92 ARG A N 1
ATOM 713 C CA . ARG A 1 92 ? 0.874 4.235 24.293 1.00 78.81 92 ARG A CA 1
ATOM 714 C C . ARG A 1 92 ? 0.309 3.751 22.964 1.00 78.81 92 ARG A C 1
ATOM 716 O O . ARG A 1 92 ? 0.970 3.919 21.943 1.00 78.81 92 ARG A O 1
ATOM 723 N N . SER A 1 93 ? -0.903 3.201 22.968 1.00 73.94 93 SER A N 1
ATOM 724 C CA . SER A 1 93 ? -1.577 2.712 21.763 1.00 73.94 93 SER A CA 1
ATOM 725 C C . SER A 1 93 ? -1.786 3.836 20.743 1.00 73.94 93 SER A C 1
ATOM 727 O O . SER A 1 93 ? -1.403 3.707 19.581 1.00 73.94 93 SER A O 1
ATOM 729 N N . ARG A 1 94 ? -2.262 5.007 21.186 1.00 80.56 94 ARG A N 1
ATOM 730 C CA . ARG A 1 94 ? -2.398 6.200 20.338 1.00 80.56 94 ARG A CA 1
ATOM 731 C C . ARG A 1 94 ? -1.060 6.610 19.722 1.00 80.56 94 ARG A C 1
ATOM 733 O O . ARG A 1 94 ? -0.991 6.832 18.517 1.00 80.56 94 ARG A O 1
ATOM 740 N N . ASN A 1 95 ? -0.000 6.691 20.525 1.00 85.25 95 ASN A N 1
ATOM 741 C CA . ASN A 1 95 ? 1.330 7.067 20.044 1.00 85.25 95 ASN A CA 1
ATOM 742 C C . ASN A 1 95 ? 1.887 6.039 19.048 1.00 85.25 95 ASN A C 1
ATOM 744 O O . ASN A 1 95 ? 2.517 6.421 18.064 1.00 85.25 95 ASN A O 1
ATOM 748 N N . GLN A 1 96 ? 1.622 4.747 19.259 1.00 81.81 96 GLN A N 1
ATOM 749 C CA . GLN A 1 96 ? 1.988 3.691 18.314 1.00 81.81 96 GLN A CA 1
ATOM 750 C C . GLN A 1 96 ? 1.252 3.839 16.979 1.00 81.81 96 GLN A C 1
ATOM 752 O O . GLN A 1 96 ? 1.886 3.720 15.931 1.00 81.81 96 GLN A O 1
ATOM 757 N N . ILE A 1 97 ? -0.051 4.141 17.002 1.00 77.69 97 ILE A N 1
ATOM 758 C CA . ILE A 1 97 ? -0.844 4.346 15.782 1.00 77.69 97 ILE A CA 1
ATOM 759 C C . ILE A 1 97 ? -0.367 5.593 15.027 1.00 77.69 97 ILE A C 1
ATOM 761 O O . ILE A 1 97 ? -0.175 5.527 13.815 1.00 77.69 97 ILE A O 1
ATOM 765 N N . ILE A 1 98 ? -0.094 6.699 15.729 1.00 83.00 98 ILE A N 1
ATOM 766 C CA . ILE A 1 98 ? 0.474 7.917 15.127 1.00 83.00 98 ILE A CA 1
ATOM 767 C C . ILE A 1 98 ? 1.823 7.611 14.466 1.00 83.00 98 ILE A C 1
ATOM 769 O O . ILE A 1 98 ? 2.018 7.927 13.295 1.00 83.00 98 ILE A O 1
ATOM 773 N N . ALA A 1 99 ? 2.725 6.925 15.171 1.00 87.19 99 ALA A N 1
ATOM 774 C CA . ALA A 1 99 ? 4.025 6.558 14.619 1.00 87.19 99 ALA A CA 1
ATOM 775 C C . ALA A 1 99 ? 3.903 5.622 13.403 1.00 87.19 99 ALA A C 1
ATOM 777 O O . ALA A 1 99 ? 4.681 5.736 12.458 1.00 87.19 99 ALA A O 1
ATOM 778 N N . ALA A 1 100 ? 2.940 4.696 13.407 1.00 78.56 100 ALA A N 1
ATOM 779 C CA . ALA A 1 100 ? 2.674 3.822 12.268 1.00 78.56 100 ALA A CA 1
ATOM 780 C C . ALA A 1 100 ? 2.139 4.604 11.057 1.00 78.56 100 ALA A C 1
ATOM 782 O O . ALA A 1 100 ? 2.617 4.391 9.943 1.00 78.56 100 ALA A O 1
ATOM 783 N N . ARG A 1 101 ? 1.208 5.542 11.277 1.00 86.38 101 ARG A N 1
ATOM 784 C CA . ARG A 1 101 ? 0.689 6.449 10.244 1.00 86.38 101 ARG A CA 1
ATOM 785 C C . ARG A 1 101 ? 1.809 7.285 9.630 1.00 86.38 101 ARG A C 1
ATOM 787 O O . ARG A 1 101 ? 1.901 7.372 8.410 1.00 86.38 101 ARG A O 1
ATOM 794 N N . ASP A 1 102 ? 2.670 7.871 10.459 1.00 87.75 102 ASP A N 1
ATOM 795 C CA . ASP A 1 102 ? 3.749 8.743 9.987 1.00 87.75 102 ASP A CA 1
ATOM 796 C C . ASP A 1 102 ? 4.771 7.962 9.147 1.00 87.75 102 ASP A C 1
ATOM 798 O O . ASP A 1 102 ? 5.149 8.418 8.070 1.00 87.75 102 ASP A O 1
ATOM 802 N N . ARG A 1 103 ? 5.127 6.734 9.557 1.00 88.00 103 ARG A N 1
ATOM 803 C CA . ARG A 1 103 ? 5.954 5.833 8.732 1.00 88.00 103 ARG A CA 1
ATOM 804 C C . ARG A 1 103 ? 5.2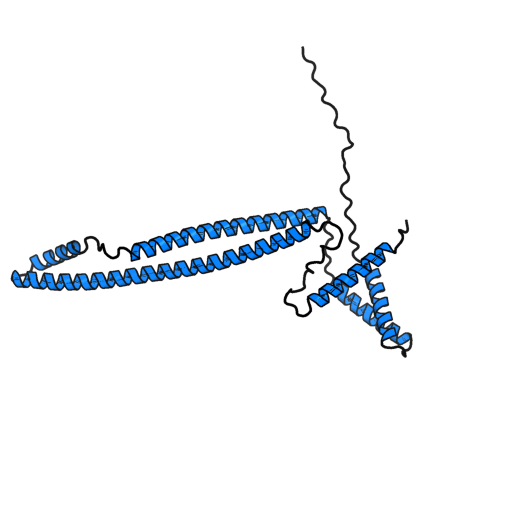89 5.498 7.398 1.00 88.00 103 ARG A C 1
ATOM 806 O O . ARG A 1 103 ? 5.936 5.586 6.359 1.00 88.00 103 ARG A O 1
ATOM 813 N N . ALA A 1 104 ? 4.003 5.139 7.417 1.00 81.19 104 ALA A N 1
ATOM 814 C CA . ALA A 1 104 ? 3.263 4.812 6.200 1.00 81.19 104 ALA A CA 1
ATOM 815 C C . ALA A 1 104 ? 3.191 6.007 5.236 1.00 81.19 104 ALA A C 1
ATOM 817 O O . ALA A 1 104 ? 3.301 5.820 4.025 1.00 81.19 104 ALA A O 1
ATOM 818 N N . LYS A 1 105 ? 3.057 7.228 5.769 1.00 85.81 105 LYS A N 1
ATOM 819 C CA . LYS A 1 105 ? 3.076 8.466 4.990 1.00 85.81 105 LYS A CA 1
ATOM 820 C C . LYS A 1 105 ? 4.438 8.697 4.330 1.00 85.81 105 LYS A C 1
ATOM 822 O O . LYS A 1 105 ? 4.479 8.885 3.120 1.00 85.81 105 LYS A O 1
ATOM 827 N N . SER A 1 106 ? 5.536 8.598 5.084 1.00 91.50 106 SER A N 1
ATOM 828 C CA . SER A 1 106 ? 6.889 8.728 4.523 1.00 91.50 106 SER A CA 1
ATOM 829 C C . SER A 1 106 ? 7.170 7.687 3.436 1.00 91.50 106 SER A C 1
ATOM 831 O O . SER A 1 106 ? 7.678 8.027 2.372 1.00 91.50 106 SER A O 1
ATOM 833 N N . GLU A 1 107 ? 6.772 6.428 3.649 1.00 87.94 107 GLU A N 1
ATOM 834 C CA . GLU A 1 107 ? 6.897 5.392 2.618 1.00 87.94 107 GLU A CA 1
ATOM 835 C C . GLU A 1 107 ? 6.080 5.707 1.358 1.00 87.94 107 GLU A C 1
ATOM 837 O O . GLU A 1 107 ? 6.499 5.389 0.244 1.00 87.94 107 GLU A O 1
ATOM 842 N N . LEU A 1 108 ? 4.892 6.290 1.521 1.00 86.94 108 LEU A N 1
ATOM 843 C CA . LEU A 1 108 ? 4.024 6.653 0.408 1.00 86.94 108 LEU A CA 1
ATOM 844 C C . LEU A 1 108 ? 4.648 7.778 -0.425 1.00 86.94 108 LEU A C 1
ATOM 846 O O . LEU A 1 108 ? 4.633 7.685 -1.655 1.00 86.94 108 LEU A O 1
ATOM 850 N N . ASP A 1 109 ? 5.223 8.785 0.230 1.00 88.25 109 ASP A N 1
ATOM 851 C CA . ASP A 1 109 ? 5.915 9.894 -0.429 1.00 88.25 109 ASP A CA 1
ATOM 852 C C . ASP A 1 109 ? 7.151 9.392 -1.199 1.00 88.25 109 ASP A C 1
ATOM 854 O O . ASP A 1 109 ? 7.268 9.652 -2.396 1.00 88.25 109 ASP A O 1
ATOM 858 N N . GLU A 1 110 ? 7.981 8.530 -0.598 1.00 91.25 110 GLU A N 1
ATOM 859 C CA . GLU A 1 110 ? 9.117 7.905 -1.300 1.00 91.25 110 GLU A CA 1
ATOM 860 C C . GLU A 1 110 ? 8.694 7.101 -2.539 1.00 91.25 110 GLU A C 1
ATOM 862 O O . GLU A 1 110 ? 9.362 7.109 -3.578 1.00 91.25 110 GLU A O 1
ATOM 867 N N . VAL A 1 111 ? 7.606 6.330 -2.435 1.00 84.75 111 VAL A N 1
ATOM 868 C CA . VAL A 1 111 ? 7.122 5.517 -3.559 1.00 84.75 111 VAL A CA 1
ATOM 869 C C . VAL A 1 111 ? 6.556 6.408 -4.664 1.00 84.75 111 VAL A C 1
ATOM 871 O O . VAL A 1 111 ? 6.743 6.084 -5.839 1.00 84.75 111 VAL A O 1
ATOM 874 N N . ARG A 1 112 ? 5.906 7.527 -4.319 1.00 83.06 112 ARG A N 1
ATOM 875 C CA . ARG A 1 112 ? 5.437 8.520 -5.294 1.00 83.06 112 ARG A CA 1
ATOM 876 C C . ARG A 1 112 ? 6.595 9.167 -6.039 1.00 83.06 112 ARG A C 1
ATOM 878 O O . ARG A 1 112 ? 6.586 9.112 -7.263 1.00 83.06 112 ARG A O 1
ATOM 885 N N . GLU A 1 113 ? 7.609 9.662 -5.334 1.00 89.06 113 GLU A N 1
ATOM 886 C CA . GLU A 1 113 ? 8.795 10.262 -5.959 1.00 89.06 113 GLU A CA 1
ATOM 887 C C . GLU A 1 113 ? 9.493 9.277 -6.907 1.00 89.06 113 GLU A C 1
ATOM 889 O O . GLU A 1 113 ? 9.803 9.604 -8.053 1.00 89.06 113 GLU A O 1
ATOM 894 N N . ARG A 1 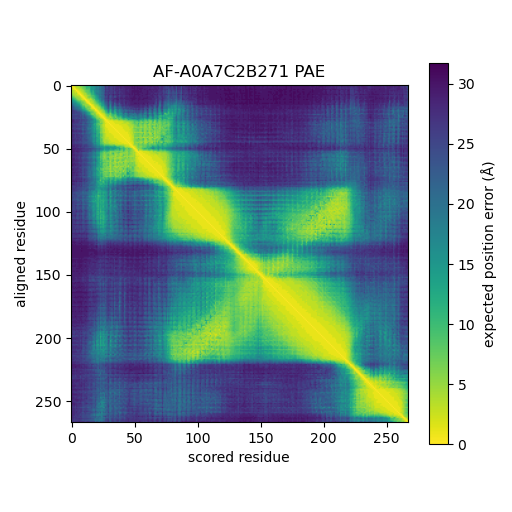114 ? 9.671 8.016 -6.481 1.00 84.06 114 ARG A N 1
ATOM 895 C CA . ARG A 1 114 ? 10.242 6.965 -7.343 1.00 84.06 114 ARG A CA 1
ATOM 896 C C . ARG A 1 114 ? 9.382 6.690 -8.576 1.00 84.06 114 ARG A C 1
ATOM 898 O O . ARG A 1 114 ? 9.924 6.382 -9.638 1.00 84.06 114 ARG A O 1
ATOM 905 N N . MET A 1 115 ? 8.059 6.744 -8.444 1.00 82.19 115 MET A N 1
ATOM 906 C CA . MET A 1 115 ? 7.140 6.502 -9.555 1.00 82.19 115 MET A CA 1
ATOM 907 C C . MET A 1 115 ? 7.122 7.678 -10.538 1.00 82.19 115 MET A C 1
ATOM 909 O O . MET A 1 115 ? 7.165 7.445 -11.743 1.00 82.19 115 MET A O 1
ATOM 913 N N . GLU A 1 116 ? 7.136 8.918 -10.047 1.00 85.31 116 GLU A N 1
ATOM 914 C CA . GLU A 1 116 ? 7.266 10.127 -10.868 1.00 85.31 116 GLU A CA 1
ATOM 915 C C . GLU A 1 116 ? 8.597 10.154 -11.617 1.00 85.31 116 GLU A C 1
ATOM 917 O O . GLU A 1 116 ? 8.613 10.395 -12.822 1.00 85.31 116 GLU A O 1
ATOM 922 N N . PHE A 1 117 ? 9.696 9.789 -10.953 1.00 83.12 117 PHE A N 1
ATOM 923 C CA . PHE A 1 117 ? 11.001 9.644 -11.592 1.00 83.12 117 PHE A CA 1
ATOM 924 C C . PHE A 1 117 ? 10.977 8.619 -12.737 1.00 83.12 117 PHE A C 1
ATOM 926 O O . PHE A 1 117 ? 11.433 8.905 -13.844 1.00 83.12 117 PHE A O 1
ATOM 933 N N . LEU A 1 118 ? 10.394 7.433 -12.513 1.00 79.62 118 LEU A N 1
ATOM 934 C CA . LEU A 1 118 ? 10.262 6.421 -13.567 1.00 79.62 118 LEU A CA 1
ATOM 935 C C . LEU A 1 118 ? 9.345 6.872 -14.706 1.00 79.62 118 LEU A C 1
ATOM 937 O O . LEU A 1 118 ? 9.665 6.627 -15.867 1.00 79.62 118 LEU A O 1
ATOM 941 N N . ARG A 1 119 ? 8.228 7.541 -14.400 1.00 80.12 119 ARG A N 1
ATOM 942 C CA . ARG A 1 119 ? 7.347 8.125 -15.422 1.00 80.12 119 ARG A CA 1
ATOM 943 C C . ARG A 1 119 ? 8.071 9.200 -16.231 1.00 80.12 119 ARG A C 1
ATOM 945 O O . ARG A 1 119 ? 7.877 9.252 -17.440 1.00 80.12 119 ARG A O 1
ATOM 952 N N . GLY A 1 120 ? 8.937 9.990 -15.598 1.00 78.62 120 GLY A N 1
ATOM 953 C CA . GLY A 1 120 ? 9.805 10.962 -16.260 1.00 78.62 120 GLY A CA 1
ATOM 954 C C . GLY A 1 120 ? 10.773 10.306 -17.245 1.00 78.62 120 GLY A C 1
ATOM 955 O O . GLY A 1 120 ? 10.855 10.745 -18.3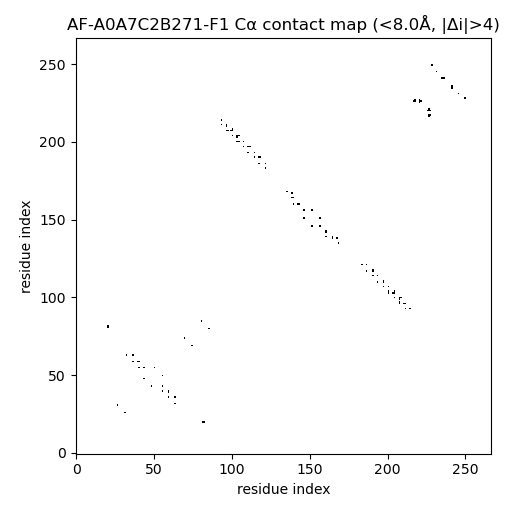87 1.00 78.62 120 GLY A O 1
ATOM 956 N N . ILE A 1 121 ? 11.434 9.211 -16.853 1.00 76.62 121 ILE A N 1
ATOM 957 C CA . ILE A 1 121 ? 12.319 8.446 -17.752 1.00 76.62 121 ILE A CA 1
ATOM 958 C C . ILE A 1 121 ? 11.534 7.887 -18.943 1.00 76.62 121 ILE A C 1
ATOM 960 O O . ILE A 1 121 ? 11.928 8.089 -20.087 1.00 76.62 121 ILE A O 1
ATOM 964 N N . VAL A 1 122 ? 10.400 7.226 -18.691 1.00 75.19 122 VAL A N 1
ATOM 965 C CA . VAL A 1 122 ? 9.574 6.634 -19.758 1.00 75.19 122 VAL A CA 1
ATOM 966 C C . VAL A 1 122 ? 9.001 7.710 -20.689 1.00 75.19 122 VAL A C 1
ATOM 968 O O . VAL A 1 122 ? 8.919 7.495 -21.897 1.00 75.19 122 VAL A O 1
ATOM 971 N N . GLY A 1 123 ? 8.618 8.868 -20.145 1.00 74.00 123 GLY A N 1
ATOM 972 C CA . GLY A 1 123 ? 8.123 10.008 -20.915 1.00 74.00 123 GLY A CA 1
ATOM 973 C C . GLY A 1 123 ? 9.208 10.672 -21.764 1.00 74.00 123 GLY A C 1
ATOM 974 O O . GLY A 1 123 ? 8.964 10.972 -22.930 1.00 74.00 123 GLY A O 1
ATOM 975 N N . ALA A 1 124 ? 10.416 10.844 -21.219 1.00 69.44 124 ALA A N 1
ATOM 976 C CA . ALA A 1 124 ? 11.556 11.409 -21.938 1.00 69.44 124 ALA A CA 1
ATOM 977 C C . ALA A 1 124 ? 12.052 10.479 -23.060 1.00 69.44 124 ALA A C 1
ATOM 979 O O . ALA A 1 124 ? 12.307 10.940 -24.170 1.00 69.44 124 ALA A O 1
ATOM 980 N N . GLU A 1 125 ? 12.101 9.164 -22.820 1.00 62.75 125 GLU A N 1
ATOM 981 C CA . GLU A 1 125 ? 12.456 8.170 -23.848 1.00 62.75 125 GLU A CA 1
ATOM 982 C C . GLU A 1 125 ? 11.399 8.058 -24.966 1.00 62.75 125 GLU A C 1
ATOM 984 O O . GLU A 1 125 ? 11.717 7.633 -26.076 1.00 62.75 125 GLU A O 1
ATOM 989 N N . GLY A 1 126 ? 10.146 8.448 -24.705 1.00 58.12 126 GLY A N 1
ATOM 990 C CA . GLY A 1 126 ? 9.088 8.519 -25.717 1.00 58.12 126 GLY A CA 1
ATOM 991 C C . GLY A 1 126 ? 9.114 9.790 -26.574 1.00 58.12 126 GLY A C 1
ATOM 992 O O . GLY A 1 126 ? 8.567 9.777 -27.675 1.00 58.12 126 GLY A O 1
ATOM 993 N N . GLY A 1 127 ? 9.736 10.870 -26.084 1.00 52.84 127 GLY A N 1
ATOM 994 C CA . GLY A 1 127 ? 9.765 12.181 -26.743 1.00 52.84 127 GLY A CA 1
ATOM 995 C C . GLY A 1 127 ? 10.949 12.408 -27.685 1.00 52.84 127 GLY A C 1
ATOM 996 O O . GLY A 1 127 ? 10.847 13.250 -28.572 1.00 52.84 127 GLY A O 1
ATOM 997 N N . ASP A 1 128 ? 12.042 11.653 -27.534 1.00 48.75 128 ASP A N 1
ATOM 998 C CA . ASP A 1 128 ? 13.274 11.861 -28.309 1.00 48.75 128 ASP A CA 1
ATOM 999 C C . ASP A 1 128 ? 13.907 10.551 -28.808 1.00 48.75 128 ASP A C 1
ATOM 1001 O O . ASP A 1 128 ? 15.117 10.334 -28.772 1.00 48.75 128 ASP A O 1
ATOM 1005 N N . ALA A 1 129 ? 13.082 9.663 -29.367 1.00 49.72 129 ALA A N 1
ATOM 1006 C CA . ALA A 1 129 ? 13.576 8.592 -30.237 1.00 49.72 129 ALA A CA 1
ATOM 1007 C C . ALA A 1 129 ? 14.170 9.124 -31.570 1.00 49.72 129 ALA A C 1
ATOM 1009 O O . ALA A 1 129 ? 14.474 8.338 -32.467 1.00 49.72 129 ALA A O 1
ATOM 1010 N N . GLY A 1 130 ? 14.311 10.450 -31.720 1.00 47.50 130 GLY A N 1
ATOM 1011 C CA . GLY A 1 130 ? 14.810 11.131 -32.914 1.00 47.50 130 GLY A CA 1
ATOM 1012 C C . GLY A 1 130 ? 16.326 11.331 -32.943 1.00 47.50 130 GLY A C 1
ATOM 1013 O O . GLY A 1 130 ? 16.900 11.435 -34.024 1.00 47.50 130 GLY A O 1
ATOM 1014 N N . SER A 1 131 ? 17.009 11.310 -31.800 1.00 49.56 131 SER A N 1
ATOM 1015 C CA . SER A 1 131 ? 18.469 11.390 -31.757 1.00 49.56 131 SER A CA 1
ATOM 1016 C C . SER A 1 131 ? 19.082 9.989 -31.668 1.00 49.56 131 SER A C 1
ATOM 1018 O O . SER A 1 131 ? 19.602 9.597 -30.625 1.00 49.56 131 SER A O 1
ATOM 1020 N N . ALA A 1 132 ? 19.057 9.221 -32.763 1.00 49.84 132 ALA A N 1
ATOM 1021 C CA . ALA A 1 132 ? 20.008 8.123 -32.946 1.00 49.84 132 ALA A CA 1
ATOM 1022 C C . ALA A 1 132 ? 21.416 8.748 -32.990 1.00 49.84 132 ALA A C 1
ATOM 1024 O O . ALA A 1 132 ? 21.786 9.330 -34.013 1.00 49.84 132 ALA A O 1
ATOM 1025 N N . PRO A 1 133 ? 22.205 8.710 -31.901 1.00 49.53 133 PRO A N 1
ATOM 1026 C CA . PRO A 1 133 ? 23.441 9.461 -31.856 1.00 49.53 133 PRO A CA 1
ATOM 1027 C C . PRO A 1 133 ? 24.455 8.708 -32.706 1.00 49.53 133 PRO A C 1
ATOM 1029 O O . PRO A 1 133 ? 24.767 7.555 -32.416 1.00 49.53 133 PRO A O 1
ATOM 1032 N N . THR A 1 134 ? 24.946 9.350 -33.767 1.00 56.34 134 THR A N 1
ATOM 1033 C CA . THR A 1 134 ? 26.256 9.059 -34.382 1.00 56.34 134 THR A CA 1
ATOM 1034 C C . THR A 1 134 ? 26.507 7.607 -34.826 1.00 56.34 134 THR A C 1
ATOM 1036 O O . THR A 1 134 ? 27.639 7.240 -35.131 1.00 56.34 134 THR A O 1
ATOM 1039 N N . PHE A 1 135 ? 25.468 6.773 -34.904 1.00 54.69 135 PHE A N 1
ATOM 1040 C CA . PHE A 1 135 ? 25.586 5.355 -35.242 1.00 54.69 135 PHE A CA 1
ATOM 1041 C C . PHE A 1 135 ? 25.963 5.183 -36.720 1.00 54.69 135 PHE A C 1
ATOM 1043 O O . PHE A 1 135 ? 26.644 4.230 -37.077 1.00 54.69 135 PHE A O 1
ATOM 1050 N N . GLU A 1 136 ? 25.607 6.145 -37.578 1.00 56.44 136 GLU A N 1
ATOM 1051 C CA . GLU A 1 136 ? 25.924 6.124 -39.011 1.00 56.44 136 GLU A CA 1
ATOM 1052 C C . GLU A 1 136 ? 27.430 6.087 -39.302 1.00 56.44 136 GLU A C 1
ATOM 1054 O O . GLU A 1 136 ? 27.858 5.328 -40.168 1.00 56.44 136 GLU A O 1
ATOM 1059 N N . SER A 1 137 ? 28.256 6.807 -38.537 1.00 61.16 137 SER A N 1
ATOM 1060 C CA . SER A 1 137 ? 29.709 6.840 -38.766 1.00 61.16 137 SER A CA 1
ATOM 1061 C C . SER A 1 137 ? 30.455 5.646 -38.155 1.00 61.16 137 SER A C 1
ATOM 1063 O O . SER A 1 137 ? 31.593 5.360 -38.542 1.00 61.16 137 SER A O 1
ATOM 1065 N N . ALA A 1 138 ? 29.821 4.918 -37.227 1.00 65.56 138 ALA A N 1
ATOM 1066 C CA . ALA A 1 138 ? 30.418 3.770 -36.549 1.00 65.56 138 ALA A CA 1
ATOM 1067 C C . ALA A 1 138 ? 30.454 2.504 -37.425 1.00 65.56 138 ALA A C 1
ATOM 1069 O O . ALA A 1 138 ? 31.368 1.695 -37.271 1.00 65.56 138 ALA A O 1
ATOM 1070 N N . PHE A 1 139 ? 29.510 2.341 -38.362 1.00 66.69 139 PHE A N 1
ATOM 1071 C CA . PHE A 1 139 ? 29.432 1.153 -39.231 1.00 66.69 139 PHE A CA 1
ATOM 1072 C C . PHE A 1 139 ? 30.248 1.294 -40.512 1.00 66.69 139 PHE A C 1
ATOM 1074 O O . PHE A 1 139 ? 30.777 0.303 -41.009 1.00 66.69 139 PHE A O 1
ATOM 1081 N N . GLU A 1 140 ? 30.408 2.507 -41.036 1.00 66.12 140 GLU A N 1
ATOM 1082 C CA . GLU A 1 140 ? 31.118 2.703 -42.303 1.00 66.12 140 GLU A CA 1
ATOM 1083 C C . GLU A 1 140 ? 32.610 2.365 -42.188 1.00 66.12 140 GLU A C 1
ATOM 1085 O O . GLU A 1 140 ? 33.163 1.708 -43.067 1.00 66.12 140 GLU A O 1
ATOM 1090 N N . ARG A 1 141 ? 33.267 2.724 -41.076 1.00 72.00 141 ARG A N 1
ATOM 1091 C CA . ARG A 1 141 ? 34.716 2.507 -40.899 1.00 72.00 141 ARG A CA 1
ATOM 1092 C C . ARG A 1 141 ? 35.129 1.022 -40.864 1.00 72.00 141 ARG A C 1
ATOM 1094 O O . ARG A 1 141 ? 36.085 0.677 -41.559 1.00 72.00 141 ARG A O 1
ATOM 1101 N N . PRO A 1 142 ? 34.460 0.126 -40.108 1.00 76.81 142 PRO A N 1
ATOM 1102 C CA . PRO A 1 142 ? 34.772 -1.304 -40.131 1.00 76.81 142 PRO A CA 1
ATOM 1103 C C . PRO A 1 142 ? 34.554 -1.945 -41.504 1.00 76.81 142 PRO A C 1
ATOM 1105 O O . PRO A 1 142 ? 35.397 -2.720 -41.950 1.00 76.81 142 PRO A O 1
ATOM 1108 N N . PHE A 1 143 ? 33.463 -1.601 -42.197 1.00 75.50 143 PHE A N 1
ATOM 1109 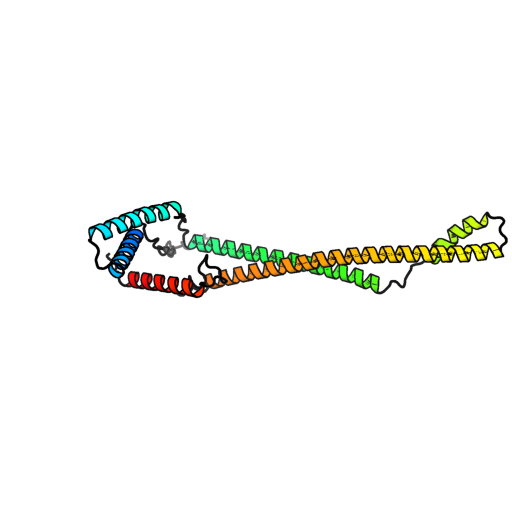C CA . PHE A 1 143 ? 33.165 -2.179 -43.510 1.00 75.50 143 PHE A CA 1
ATOM 1110 C C . PHE A 1 143 ? 34.107 -1.670 -44.605 1.00 75.50 143 PHE A C 1
ATOM 1112 O O . PHE A 1 143 ? 34.527 -2.460 -45.451 1.00 75.50 143 PHE A O 1
ATOM 1119 N N . LEU A 1 144 ? 34.513 -0.397 -44.553 1.00 72.62 144 LEU A N 1
ATOM 1120 C CA . LEU A 1 144 ? 35.540 0.147 -45.443 1.00 72.62 144 LEU A CA 1
ATOM 1121 C C . LEU A 1 144 ? 36.875 -0.588 -45.272 1.00 72.62 144 LEU A C 1
ATOM 1123 O O . LEU A 1 144 ? 37.446 -1.026 -46.267 1.00 72.62 144 LEU A O 1
ATOM 1127 N N . ARG A 1 145 ? 37.313 -0.837 -44.030 1.00 80.06 145 ARG A N 1
ATOM 1128 C CA . ARG A 1 145 ? 38.561 -1.572 -43.749 1.00 80.06 145 ARG A CA 1
ATOM 1129 C C . ARG A 1 145 ? 38.542 -3.008 -44.289 1.00 80.06 145 ARG A C 1
ATOM 1131 O O . ARG A 1 145 ? 39.562 -3.501 -44.758 1.00 80.06 145 ARG A O 1
ATOM 1138 N N . ILE A 1 146 ? 37.395 -3.686 -44.228 1.00 81.31 146 ILE A N 1
ATOM 1139 C CA . ILE A 1 146 ? 37.241 -5.054 -44.754 1.00 81.31 146 ILE A CA 1
ATOM 1140 C C . ILE A 1 146 ? 37.286 -5.055 -46.289 1.00 81.31 146 ILE A C 1
ATOM 1142 O O . ILE A 1 146 ? 37.898 -5.933 -46.894 1.00 81.31 146 ILE A O 1
ATOM 1146 N N . LEU A 1 147 ? 36.667 -4.060 -46.929 1.00 76.19 147 LEU A N 1
ATOM 1147 C CA . LEU A 1 147 ? 36.614 -3.967 -48.387 1.00 76.19 147 LEU A CA 1
ATOM 1148 C C . LEU A 1 147 ? 37.902 -3.413 -49.009 1.00 76.19 147 LEU A C 1
ATOM 1150 O O . LEU A 1 147 ? 38.179 -3.730 -50.164 1.00 76.19 147 LEU A O 1
ATOM 1154 N N . GLU A 1 148 ? 38.705 -2.640 -48.275 1.00 78.94 148 GLU A N 1
ATOM 1155 C CA . GLU A 1 148 ? 40.000 -2.111 -48.731 1.00 78.94 148 GLU A CA 1
ATOM 1156 C C . GLU A 1 148 ? 40.978 -3.211 -49.173 1.00 78.94 148 GLU A C 1
ATOM 1158 O O . GLU A 1 148 ? 41.705 -3.006 -50.142 1.00 78.94 148 GLU A O 1
ATOM 1163 N N . GLY A 1 149 ? 40.921 -4.397 -48.557 1.00 78.62 149 GLY A N 1
ATOM 1164 C CA . GLY A 1 149 ? 41.733 -5.563 -48.932 1.00 78.62 149 GLY A CA 1
ATOM 1165 C C . GLY A 1 149 ? 41.192 -6.408 -50.095 1.00 78.62 149 GLY A C 1
ATOM 1166 O O . GLY A 1 149 ? 41.796 -7.421 -50.435 1.00 78.62 149 GLY A O 1
ATOM 1167 N N . SER A 1 150 ? 40.057 -6.039 -50.696 1.00 79.00 150 SER A N 1
ATOM 1168 C CA . SER A 1 150 ? 39.402 -6.830 -51.750 1.00 79.00 150 SER A CA 1
ATOM 1169 C C . SER A 1 150 ? 39.740 -6.336 -53.164 1.00 79.00 150 SER A C 1
ATOM 1171 O O . SER A 1 150 ? 39.816 -5.133 -53.407 1.00 79.00 150 SER A O 1
ATOM 1173 N N . THR A 1 151 ? 39.859 -7.245 -54.137 1.00 84.06 151 THR A N 1
ATOM 1174 C CA . THR A 1 151 ? 40.077 -6.942 -55.572 1.00 84.06 151 THR A CA 1
ATOM 1175 C C . THR A 1 151 ? 38.817 -6.452 -56.303 1.00 84.06 151 THR A C 1
ATOM 1177 O O . THR A 1 151 ? 38.763 -6.438 -57.531 1.00 84.06 151 THR A O 1
ATOM 1180 N N . VAL A 1 152 ? 37.781 -6.058 -55.560 1.00 82.31 152 VAL A N 1
ATOM 1181 C CA . VAL A 1 152 ? 36.495 -5.624 -56.111 1.00 82.31 152 VAL A CA 1
ATOM 1182 C C . VAL A 1 152 ? 36.635 -4.260 -56.784 1.00 82.31 152 VAL A C 1
ATOM 1184 O O . VAL A 1 152 ? 37.227 -3.336 -56.222 1.00 82.31 152 VAL A O 1
ATOM 1187 N N . GLU A 1 153 ? 36.031 -4.132 -57.965 1.00 88.12 153 GLU A N 1
ATOM 1188 C CA . GLU A 1 153 ? 35.965 -2.891 -58.736 1.00 88.12 153 GLU A CA 1
ATOM 1189 C C . GLU A 1 153 ? 35.391 -1.725 -57.891 1.00 88.12 153 GLU A C 1
ATOM 1191 O O . GLU A 1 153 ? 34.448 -1.937 -57.117 1.00 88.12 153 GLU A O 1
ATOM 1196 N N . PRO A 1 154 ? 35.881 -0.476 -58.033 1.00 82.56 154 PRO A N 1
ATOM 1197 C CA . PRO A 1 154 ? 35.486 0.634 -57.158 1.00 82.56 154 PRO A CA 1
ATOM 1198 C C . PRO A 1 154 ? 33.974 0.916 -57.123 1.00 82.56 154 PRO A C 1
ATOM 1200 O O . PRO A 1 154 ? 33.425 1.240 -56.067 1.00 82.56 154 PRO A O 1
ATOM 1203 N N . MET A 1 155 ? 33.281 0.756 -58.255 1.00 82.06 155 MET A N 1
ATOM 1204 C CA . MET A 1 155 ? 31.830 0.963 -58.353 1.00 82.06 155 MET A CA 1
ATOM 1205 C C . MET A 1 155 ? 31.037 -0.153 -57.664 1.00 82.06 155 MET A C 1
ATOM 1207 O O . MET A 1 155 ? 30.114 0.127 -56.894 1.00 82.06 155 MET A O 1
ATOM 1211 N N . ALA A 1 156 ? 31.432 -1.413 -57.871 1.00 84.12 156 ALA A N 1
ATOM 1212 C CA . ALA A 1 156 ? 30.840 -2.558 -57.183 1.00 84.12 156 ALA A CA 1
ATOM 1213 C C . ALA A 1 156 ? 31.055 -2.468 -55.662 1.00 84.12 156 ALA A C 1
ATOM 1215 O O . ALA A 1 156 ? 30.130 -2.718 -54.891 1.00 84.12 156 ALA A O 1
ATOM 1216 N N . ARG A 1 157 ? 32.233 -2.006 -55.222 1.00 80.62 157 ARG A N 1
ATOM 1217 C CA . AR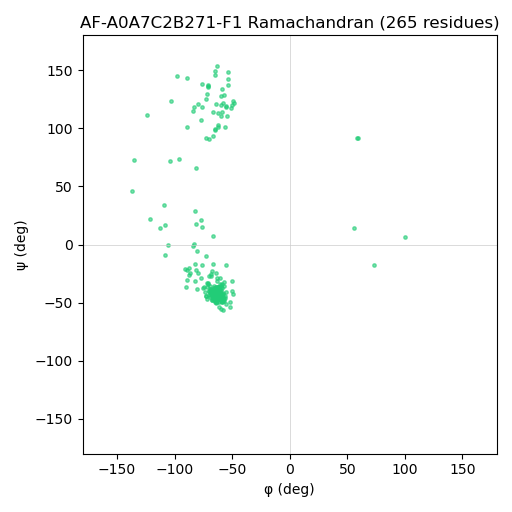G A 1 157 ? 32.549 -1.780 -53.805 1.00 80.62 157 ARG A CA 1
ATOM 1218 C C . ARG A 1 157 ? 31.608 -0.758 -53.162 1.00 80.62 157 ARG A C 1
ATOM 1220 O O . ARG A 1 157 ? 31.078 -1.019 -52.085 1.00 80.62 157 ARG A O 1
ATOM 1227 N N . LYS A 1 158 ? 31.368 0.383 -53.818 1.00 82.25 158 LYS A N 1
ATOM 1228 C CA . LYS A 1 158 ? 30.456 1.424 -53.312 1.00 82.25 158 LYS A CA 1
ATOM 1229 C C . LYS A 1 158 ? 29.016 0.917 -53.201 1.00 82.25 158 LYS A C 1
ATOM 1231 O O . LYS A 1 158 ? 28.350 1.202 -52.209 1.00 82.25 158 LYS A O 1
ATOM 1236 N N . ARG A 1 159 ? 28.551 0.143 -54.188 1.00 86.94 159 ARG A N 1
ATOM 1237 C CA . ARG A 1 159 ? 27.213 -0.463 -54.169 1.00 86.94 159 ARG A CA 1
ATOM 1238 C C . ARG A 1 159 ? 27.056 -1.462 -53.020 1.00 86.94 159 ARG A C 1
ATOM 1240 O O . ARG A 1 159 ? 26.110 -1.341 -52.250 1.00 86.94 159 ARG A O 1
ATOM 1247 N N . ILE A 1 160 ? 28.009 -2.384 -52.869 1.00 85.44 160 ILE A N 1
ATOM 1248 C CA . ILE A 1 160 ? 28.000 -3.385 -51.790 1.00 85.44 160 ILE A CA 1
ATOM 1249 C C . ILE A 1 160 ? 28.042 -2.703 -50.417 1.00 85.44 160 ILE A C 1
ATOM 1251 O O . ILE A 1 160 ? 27.296 -3.088 -49.522 1.00 85.44 160 ILE A O 1
ATOM 1255 N N . LEU A 1 161 ? 28.867 -1.662 -50.248 1.00 82.50 161 LEU A N 1
ATOM 1256 C CA . LEU A 1 161 ? 28.916 -0.893 -49.001 1.00 82.50 161 LEU A CA 1
ATOM 1257 C C . LEU A 1 161 ? 27.571 -0.208 -48.706 1.00 82.50 161 LEU A C 1
ATOM 1259 O O . LEU A 1 161 ? 27.121 -0.222 -47.562 1.00 82.50 161 LEU A O 1
ATOM 1263 N N . GLY A 1 162 ? 26.911 0.344 -49.729 1.00 83.00 162 GLY A N 1
ATOM 1264 C CA . GLY A 1 162 ? 25.572 0.920 -49.611 1.00 83.00 162 GLY A CA 1
ATOM 1265 C C . GLY A 1 162 ? 24.559 -0.105 -49.102 1.00 83.00 162 GLY A C 1
ATOM 1266 O O . GLY A 1 162 ? 23.975 0.091 -48.038 1.00 83.00 162 GLY A O 1
ATOM 1267 N N . GLU A 1 163 ? 24.437 -1.237 -49.796 1.00 87.25 163 GLU A N 1
ATOM 1268 C CA . GLU A 1 163 ? 23.493 -2.310 -49.453 1.00 87.25 163 GLU A CA 1
ATOM 1269 C C . GLU A 1 163 ? 23.764 -2.895 -48.051 1.00 87.25 163 GLU A C 1
ATOM 1271 O O . GLU A 1 163 ? 22.838 -3.107 -47.263 1.00 87.25 163 GLU A O 1
ATOM 1276 N N . LEU A 1 164 ? 25.037 -3.088 -47.689 1.00 83.75 164 LEU A N 1
ATOM 1277 C CA . LEU A 1 164 ? 25.436 -3.598 -46.377 1.00 83.75 164 LEU A CA 1
ATOM 1278 C C . LEU A 1 164 ? 25.184 -2.584 -45.256 1.00 83.75 164 LEU A C 1
ATOM 1280 O O . LEU A 1 164 ? 24.714 -2.963 -44.182 1.00 83.75 164 LEU A O 1
ATOM 1284 N N . SER A 1 165 ? 25.450 -1.298 -45.501 1.00 79.25 165 SER A N 1
ATOM 1285 C CA . SER A 1 165 ? 25.168 -0.230 -44.536 1.00 79.25 165 SER A CA 1
ATOM 1286 C C . SER A 1 165 ? 23.666 -0.086 -44.286 1.00 79.25 165 SER A C 1
ATOM 1288 O O . SER A 1 165 ? 23.243 0.041 -43.139 1.00 79.25 165 SER A O 1
ATOM 1290 N N . GLU A 1 166 ? 22.835 -0.198 -45.324 1.00 85.00 166 GLU A N 1
ATOM 1291 C CA . GLU A 1 166 ? 21.379 -0.193 -45.192 1.00 85.00 166 GLU A CA 1
ATOM 1292 C C . GLU A 1 166 ? 20.860 -1.418 -44.436 1.00 85.00 166 GLU A C 1
ATOM 1294 O O . GLU A 1 166 ? 20.014 -1.280 -43.547 1.00 85.00 166 GLU A O 1
ATOM 1299 N N . ALA A 1 167 ? 21.379 -2.611 -44.740 1.00 86.19 167 ALA A N 1
ATOM 1300 C CA . ALA A 1 167 ? 21.026 -3.829 -44.016 1.00 86.19 167 ALA A CA 1
ATOM 1301 C C . ALA A 1 167 ? 21.422 -3.738 -42.531 1.00 86.19 167 ALA A C 1
ATOM 1303 O O . ALA A 1 167 ? 20.603 -4.030 -41.657 1.00 86.19 167 ALA A O 1
ATOM 1304 N N . ALA A 1 168 ? 22.635 -3.258 -42.236 1.00 81.12 168 ALA A N 1
ATOM 1305 C CA . ALA A 1 168 ? 23.115 -3.048 -40.873 1.00 81.12 168 ALA A CA 1
ATOM 1306 C C . ALA A 1 168 ? 22.258 -2.020 -40.118 1.00 81.12 168 ALA A C 1
ATOM 1308 O O . ALA A 1 168 ? 21.863 -2.276 -38.982 1.00 81.12 168 ALA A O 1
ATOM 1309 N N . ARG A 1 169 ? 21.889 -0.900 -40.759 1.00 80.69 169 ARG A N 1
ATOM 1310 C CA . ARG A 1 169 ? 20.976 0.103 -40.180 1.00 80.69 169 ARG A CA 1
ATOM 1311 C C . ARG A 1 169 ? 19.616 -0.499 -39.850 1.00 80.69 169 ARG A C 1
ATOM 1313 O O . ARG A 1 169 ? 19.079 -0.227 -38.780 1.00 80.69 169 ARG A O 1
ATOM 1320 N N . ARG A 1 170 ? 19.056 -1.319 -40.742 1.00 86.00 170 ARG A N 1
ATOM 1321 C CA . ARG A 1 170 ? 17.752 -1.962 -40.531 1.00 86.00 170 ARG A CA 1
ATOM 1322 C C . ARG A 1 170 ? 17.779 -2.902 -39.328 1.00 86.00 170 ARG A C 1
ATOM 1324 O O . ARG A 1 170 ? 16.884 -2.833 -38.493 1.00 86.00 170 ARG A O 1
ATOM 1331 N N . ILE A 1 171 ? 18.817 -3.734 -39.222 1.00 86.00 171 ILE A N 1
ATOM 1332 C CA . ILE A 1 171 ? 18.997 -4.651 -38.089 1.00 86.00 171 ILE A CA 1
ATOM 1333 C C . ILE A 1 171 ? 19.202 -3.857 -36.798 1.00 86.00 171 ILE A C 1
ATOM 1335 O O . ILE A 1 171 ? 18.507 -4.104 -35.819 1.00 86.00 171 ILE A O 1
ATOM 1339 N N . ALA A 1 172 ? 20.089 -2.860 -36.806 1.00 79.56 172 ALA A N 1
ATOM 1340 C CA . ALA A 1 172 ? 20.354 -2.026 -35.639 1.00 79.56 172 ALA A CA 1
ATOM 1341 C C . ALA A 1 172 ? 19.101 -1.294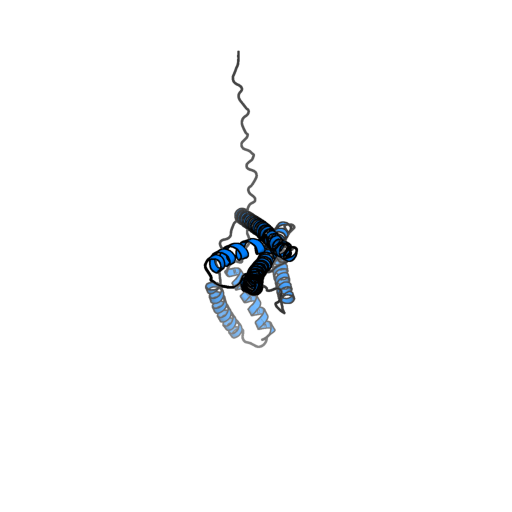 -35.139 1.00 79.56 172 ALA A C 1
ATOM 1343 O O . ALA A 1 172 ? 18.846 -1.287 -33.938 1.00 79.56 172 ALA A O 1
ATOM 1344 N N . ARG A 1 173 ? 18.293 -0.723 -36.046 1.00 81.25 173 ARG A N 1
ATOM 1345 C CA . ARG A 1 173 ? 17.010 -0.094 -35.690 1.00 81.25 173 ARG A CA 1
ATOM 1346 C C . ARG A 1 173 ? 16.042 -1.107 -35.093 1.00 81.25 173 ARG A C 1
ATOM 1348 O O . ARG A 1 173 ? 15.487 -0.835 -34.038 1.00 81.25 173 ARG A O 1
ATOM 1355 N N . ALA A 1 174 ? 15.895 -2.280 -35.708 1.00 83.94 174 ALA A N 1
ATOM 1356 C CA . ALA A 1 174 ? 15.012 -3.323 -35.194 1.00 83.94 174 ALA A CA 1
ATOM 1357 C C . ALA A 1 174 ? 15.442 -3.815 -33.799 1.00 83.94 174 ALA A C 1
ATOM 1359 O O . ALA A 1 174 ? 14.598 -3.973 -32.919 1.00 83.94 174 ALA A O 1
ATOM 1360 N N . GLU A 1 175 ? 16.740 -4.024 -33.562 1.00 81.25 175 GLU A N 1
ATOM 1361 C CA . GLU A 1 175 ? 17.253 -4.391 -32.235 1.00 81.25 175 GLU A CA 1
ATOM 1362 C C . GLU A 1 175 ? 17.065 -3.263 -31.217 1.00 81.25 175 GLU A C 1
ATOM 1364 O O . GLU A 1 175 ? 16.671 -3.517 -30.078 1.00 81.25 175 GLU A O 1
ATOM 1369 N N . TRP A 1 176 ? 17.287 -2.010 -31.618 1.00 78.44 176 TRP A N 1
ATOM 1370 C CA . TRP A 1 176 ? 17.076 -0.858 -30.746 1.00 78.44 176 TRP A CA 1
ATOM 1371 C C . TRP A 1 176 ? 15.602 -0.688 -30.372 1.00 78.44 176 TRP A C 1
ATOM 1373 O O . TRP A 1 176 ? 15.286 -0.507 -29.199 1.00 78.44 176 TRP A O 1
ATOM 1383 N N . GLU A 1 177 ? 14.687 -0.830 -31.332 1.00 80.50 177 GLU A N 1
ATOM 1384 C CA . GLU A 1 177 ? 13.243 -0.807 -31.096 1.00 80.50 177 GLU A CA 1
ATOM 1385 C C . GLU A 1 177 ? 12.804 -1.932 -30.157 1.00 80.50 177 GLU A C 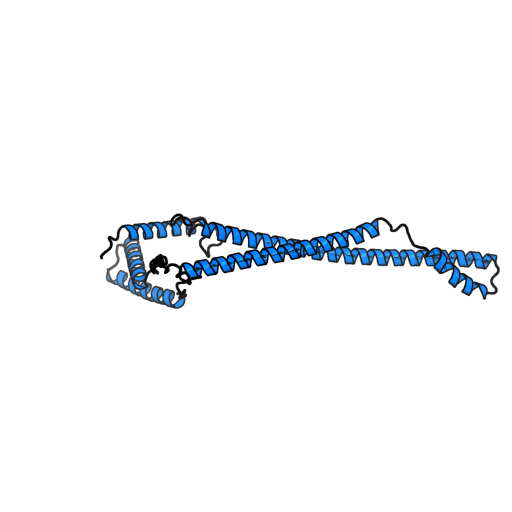1
ATOM 1387 O O . GLU A 1 177 ? 12.041 -1.680 -29.222 1.00 80.50 177 GLU A O 1
ATOM 1392 N N . ARG A 1 178 ? 13.322 -3.156 -30.340 1.00 80.75 178 ARG A N 1
ATOM 1393 C CA . ARG A 1 178 ? 13.055 -4.277 -29.425 1.00 80.75 178 ARG A CA 1
ATOM 1394 C C . ARG A 1 178 ? 13.591 -4.006 -28.024 1.00 80.75 178 ARG A C 1
ATOM 1396 O O . ARG A 1 178 ? 12.872 -4.222 -27.051 1.00 80.75 178 ARG A O 1
ATOM 1403 N N . ALA A 1 179 ? 14.820 -3.506 -27.904 1.00 75.75 179 ALA A N 1
ATOM 1404 C CA . ALA A 1 179 ? 15.415 -3.165 -26.616 1.00 75.75 179 ALA A CA 1
ATOM 1405 C C . ALA A 1 179 ? 14.639 -2.036 -25.916 1.00 75.75 179 ALA A C 1
ATOM 1407 O O . ALA A 1 179 ? 14.371 -2.124 -24.718 1.00 75.75 179 ALA A O 1
ATOM 1408 N N . ALA A 1 180 ? 14.228 -1.004 -26.656 1.00 78.12 180 ALA A N 1
ATOM 1409 C CA . ALA A 1 180 ? 13.413 0.092 -26.144 1.00 78.12 180 ALA A CA 1
ATOM 1410 C C . ALA A 1 180 ? 12.018 -0.388 -25.718 1.00 78.12 180 ALA A C 1
ATOM 1412 O O . ALA A 1 180 ? 11.524 0.015 -24.666 1.00 78.12 180 ALA A O 1
ATOM 1413 N N . ALA A 1 181 ? 11.388 -1.275 -26.493 1.00 81.81 181 ALA A N 1
ATOM 1414 C CA . ALA A 1 181 ? 10.111 -1.886 -26.137 1.00 81.81 181 ALA A CA 1
ATOM 1415 C C . ALA A 1 181 ? 10.228 -2.732 -24.858 1.00 81.81 181 ALA A C 1
ATOM 1417 O O . ALA A 1 181 ? 9.421 -2.565 -23.947 1.00 81.81 181 ALA A O 1
ATOM 1418 N N . ALA A 1 182 ? 11.270 -3.562 -24.742 1.00 82.50 182 ALA A N 1
ATOM 1419 C CA . ALA A 1 182 ? 11.529 -4.357 -23.543 1.00 82.50 182 ALA A CA 1
ATOM 1420 C C . ALA A 1 182 ? 11.775 -3.478 -22.303 1.00 82.50 182 ALA A C 1
ATOM 1422 O O . ALA A 1 182 ? 11.239 -3.753 -21.231 1.00 82.50 182 ALA A O 1
ATOM 1423 N N . ARG A 1 183 ? 12.534 -2.379 -22.439 1.00 79.81 183 ARG A N 1
ATOM 1424 C CA . ARG A 1 183 ? 12.735 -1.402 -21.351 1.00 79.81 183 ARG A CA 1
ATOM 1425 C C . ARG A 1 183 ? 11.431 -0.737 -20.925 1.00 79.81 183 ARG A C 1
ATOM 1427 O O . ARG A 1 183 ? 11.170 -0.640 -19.726 1.00 79.81 183 ARG A O 1
ATOM 1434 N N . ARG A 1 184 ? 10.605 -0.314 -21.889 1.00 81.75 184 ARG A N 1
ATOM 1435 C CA . ARG A 1 184 ? 9.285 0.277 -21.624 1.00 81.75 184 ARG A CA 1
ATOM 1436 C C . ARG A 1 184 ? 8.373 -0.6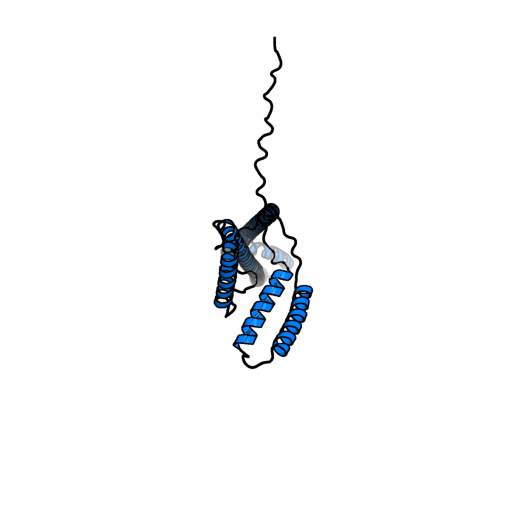96 -20.887 1.00 81.75 184 ARG A C 1
ATOM 1438 O O . ARG A 1 184 ? 7.709 -0.284 -19.940 1.00 81.75 184 ARG A O 1
ATOM 1445 N N . GLU A 1 185 ? 8.378 -1.967 -21.269 1.00 88.19 185 GLU A N 1
ATOM 1446 C CA . GLU A 1 185 ? 7.569 -2.989 -20.606 1.00 88.19 185 GLU A CA 1
ATOM 1447 C C . GLU A 1 185 ? 8.019 -3.224 -19.159 1.00 88.19 185 GLU A C 1
ATOM 1449 O O . GLU A 1 185 ? 7.217 -3.116 -18.234 1.00 88.19 185 GLU A O 1
ATOM 1454 N N . LEU A 1 186 ? 9.325 -3.389 -18.925 1.00 84.00 186 LEU A N 1
ATOM 1455 C CA . LEU A 1 186 ? 9.873 -3.498 -17.567 1.00 84.00 186 LEU A CA 1
ATOM 1456 C C . LEU A 1 186 ? 9.557 -2.266 -16.705 1.00 84.00 186 LEU A C 1
ATOM 1458 O O . LEU A 1 186 ? 9.318 -2.383 -15.499 1.00 84.00 186 LEU A O 1
ATOM 1462 N N . ALA A 1 187 ? 9.569 -1.070 -17.295 1.00 77.94 187 ALA A N 1
ATOM 1463 C CA . ALA A 1 187 ? 9.204 0.152 -16.591 1.00 77.94 187 ALA A CA 1
ATOM 1464 C C . ALA A 1 187 ? 7.707 0.184 -16.238 1.00 77.94 187 ALA A C 1
ATOM 1466 O O . ALA A 1 187 ? 7.372 0.531 -15.104 1.00 77.94 187 ALA A O 1
ATOM 1467 N N . ARG A 1 188 ? 6.823 -0.242 -17.151 1.00 84.31 188 ARG A N 1
ATOM 1468 C CA . ARG A 1 188 ? 5.377 -0.387 -16.895 1.00 84.31 188 ARG A CA 1
ATOM 1469 C C . ARG A 1 188 ? 5.102 -1.359 -15.754 1.00 84.31 188 ARG A C 1
ATOM 1471 O O . ARG A 1 188 ? 4.463 -0.978 -14.781 1.00 84.31 188 ARG A O 1
ATOM 1478 N N . GLU A 1 189 ? 5.701 -2.547 -15.775 1.00 90.44 189 GLU A N 1
ATOM 1479 C CA . GLU A 1 189 ? 5.551 -3.524 -14.687 1.00 90.44 189 GLU A CA 1
ATOM 1480 C C . GLU A 1 189 ? 6.010 -2.983 -13.320 1.00 90.44 189 GLU A C 1
ATOM 1482 O O . GLU A 1 189 ? 5.487 -3.356 -12.260 1.00 90.44 189 GLU A O 1
ATOM 1487 N N . ARG A 1 190 ? 7.044 -2.130 -13.304 1.00 84.00 190 ARG A N 1
ATOM 1488 C CA . ARG A 1 190 ? 7.503 -1.454 -12.080 1.00 84.00 190 ARG A CA 1
ATOM 1489 C C . ARG A 1 190 ? 6.492 -0.413 -11.610 1.00 84.00 190 ARG A C 1
ATOM 1491 O O . ARG A 1 190 ? 6.213 -0.373 -10.412 1.00 84.00 190 ARG A O 1
ATOM 1498 N N . ILE A 1 191 ? 5.935 0.380 -12.526 1.00 84.88 191 ILE A N 1
ATOM 1499 C CA . ILE A 1 191 ? 4.874 1.351 -12.227 1.00 84.88 191 ILE A CA 1
ATOM 1500 C C . ILE A 1 191 ? 3.660 0.628 -11.627 1.00 84.88 191 ILE A C 1
ATOM 1502 O O . ILE A 1 191 ? 3.256 0.970 -10.517 1.00 84.88 191 ILE A O 1
ATOM 1506 N N . ASP A 1 192 ? 3.182 -0.451 -12.247 1.00 91.44 192 ASP A N 1
ATOM 1507 C CA . ASP A 1 192 ? 2.031 -1.231 -11.763 1.00 91.44 192 ASP A CA 1
ATOM 1508 C C . ASP A 1 192 ? 2.254 -1.816 -10.359 1.00 91.44 192 ASP A C 1
ATOM 1510 O O . ASP A 1 192 ? 1.342 -1.927 -9.530 1.00 91.44 192 ASP A O 1
ATOM 1514 N N . ARG A 1 193 ? 3.488 -2.237 -10.054 1.00 91.94 193 ARG A N 1
ATOM 1515 C CA . ARG A 1 193 ? 3.854 -2.690 -8.703 1.00 91.94 193 ARG A CA 1
ATOM 1516 C C . ARG A 1 193 ? 3.797 -1.548 -7.692 1.00 91.94 193 ARG A C 1
ATOM 1518 O O . ARG A 1 193 ? 3.288 -1.756 -6.586 1.00 91.94 193 ARG A O 1
ATOM 1525 N N . TYR A 1 194 ? 4.288 -0.364 -8.048 1.00 86.19 194 TYR A N 1
ATOM 1526 C CA . TYR A 1 194 ? 4.230 0.803 -7.172 1.00 86.19 194 TYR A CA 1
ATOM 1527 C C . TYR A 1 194 ? 2.806 1.311 -6.965 1.00 86.19 194 TYR A C 1
ATOM 1529 O O . TYR A 1 194 ? 2.438 1.579 -5.824 1.00 86.19 194 TYR A O 1
ATOM 1537 N N . GLU A 1 195 ? 1.971 1.342 -8.000 1.00 88.50 195 GLU A N 1
ATOM 1538 C CA . GLU A 1 195 ? 0.560 1.727 -7.883 1.00 88.50 195 GLU A CA 1
ATOM 1539 C C . GLU A 1 195 ? -0.203 0.798 -6.930 1.00 88.50 195 GLU A C 1
ATOM 1541 O O . GLU A 1 195 ? -0.883 1.260 -6.007 1.00 88.50 195 GLU A O 1
ATOM 1546 N N . ARG A 1 196 ? -0.000 -0.522 -7.053 1.00 93.88 196 ARG A N 1
ATOM 1547 C CA . ARG A 1 196 ? -0.562 -1.499 -6.106 1.00 93.88 196 ARG A CA 1
ATOM 1548 C C . ARG A 1 196 ? -0.069 -1.279 -4.676 1.00 93.88 196 ARG A C 1
ATOM 1550 O O . ARG A 1 196 ? -0.853 -1.432 -3.737 1.00 93.88 196 ARG A O 1
ATOM 1557 N N . ARG A 1 197 ? 1.209 -0.934 -4.483 1.00 91.94 197 ARG A N 1
ATOM 1558 C CA . ARG A 1 197 ? 1.758 -0.624 -3.151 1.00 91.94 197 ARG A CA 1
ATOM 1559 C C . ARG A 1 197 ? 1.144 0.654 -2.579 1.00 91.94 197 ARG A C 1
ATOM 1561 O O . ARG A 1 197 ? 0.713 0.623 -1.431 1.00 91.94 197 ARG A O 1
ATOM 1568 N N . ILE A 1 198 ? 1.026 1.722 -3.369 1.00 88.06 198 ILE A N 1
ATOM 1569 C CA . ILE A 1 198 ? 0.365 2.973 -2.964 1.00 88.06 198 ILE A CA 1
ATOM 1570 C C . ILE A 1 198 ? -1.074 2.686 -2.522 1.00 88.06 198 ILE A C 1
ATOM 1572 O O . ILE A 1 198 ? -1.481 3.119 -1.448 1.00 88.06 198 ILE A O 1
ATOM 1576 N N . ALA A 1 199 ? -1.830 1.897 -3.289 1.00 90.94 199 ALA A N 1
ATOM 1577 C CA . ALA A 1 199 ? -3.202 1.529 -2.932 1.00 90.94 199 ALA A CA 1
ATOM 1578 C C . ALA A 1 199 ? -3.294 0.712 -1.627 1.00 90.94 199 ALA A C 1
ATOM 1580 O O . ALA A 1 199 ? -4.284 0.794 -0.901 1.00 90.94 199 ALA A O 1
ATOM 1581 N N . LYS A 1 200 ? -2.282 -0.104 -1.305 1.00 91.81 200 LYS A N 1
ATOM 1582 C CA . LYS A 1 200 ? -2.209 -0.810 -0.013 1.00 91.81 200 LYS A CA 1
ATOM 1583 C C . LYS A 1 200 ? -1.874 0.141 1.137 1.00 91.81 200 LYS A C 1
ATOM 1585 O O . LYS A 1 200 ? -2.520 0.054 2.175 1.00 91.81 200 LYS A O 1
ATOM 1590 N N . LEU A 1 201 ? -0.908 1.040 0.946 1.00 82.00 201 LEU A N 1
ATOM 1591 C CA . LEU A 1 201 ? -0.512 2.019 1.962 1.00 82.00 201 LEU A CA 1
ATOM 1592 C C . LEU A 1 201 ? -1.657 2.979 2.292 1.00 82.00 201 LEU A C 1
ATOM 1594 O O . LEU A 1 201 ? -1.951 3.160 3.467 1.00 82.00 201 LEU A O 1
ATOM 1598 N N . LYS A 1 202 ? -2.373 3.494 1.282 1.00 87.19 202 LYS A N 1
ATOM 1599 C CA . LYS A 1 202 ? -3.572 4.325 1.488 1.00 87.19 202 LYS A CA 1
ATOM 1600 C C . LYS A 1 202 ? -4.618 3.624 2.354 1.00 87.19 202 LYS A C 1
ATOM 1602 O O . LYS A 1 202 ? -5.000 4.158 3.384 1.00 87.19 202 LYS A O 1
ATOM 1607 N N . ARG A 1 203 ? -4.976 2.380 2.016 1.00 90.69 203 ARG A N 1
ATOM 1608 C CA . ARG A 1 203 ? -5.911 1.577 2.826 1.00 90.69 203 ARG A CA 1
ATOM 1609 C C . ARG A 1 203 ? -5.414 1.325 4.247 1.00 90.69 203 ARG A C 1
ATOM 1611 O O . ARG A 1 203 ? -6.209 1.224 5.172 1.00 90.69 203 ARG A O 1
ATOM 1618 N N . SER A 1 204 ? -4.103 1.174 4.435 1.00 83.94 204 SER A N 1
ATOM 1619 C CA . SER A 1 204 ? -3.530 1.055 5.777 1.00 83.94 204 SER A CA 1
ATOM 1620 C C . SER A 1 204 ? -3.658 2.359 6.559 1.00 83.94 204 SER A C 1
ATOM 1622 O O . SER A 1 204 ? -3.948 2.302 7.749 1.00 83.94 204 SER A O 1
ATOM 1624 N N . MET A 1 205 ? -3.448 3.507 5.909 1.00 85.44 205 MET A N 1
ATOM 1625 C CA . MET A 1 205 ? -3.613 4.821 6.528 1.00 85.44 205 MET A CA 1
ATOM 1626 C C . MET A 1 205 ? -5.068 5.077 6.918 1.00 85.44 205 MET A C 1
ATOM 1628 O O . MET A 1 205 ? -5.306 5.398 8.076 1.00 85.44 205 MET A O 1
ATOM 1632 N N . GLU A 1 206 ? -6.020 4.821 6.017 1.00 88.31 206 GLU A N 1
ATOM 1633 C CA . GLU A 1 206 ? -7.466 4.922 6.284 1.00 88.31 206 GLU A CA 1
ATOM 1634 C C . GLU A 1 206 ? -7.844 4.123 7.542 1.00 88.31 206 GLU A C 1
ATOM 1636 O O . GLU A 1 206 ? -8.396 4.667 8.490 1.00 88.31 206 GLU A O 1
ATOM 1641 N N . ARG A 1 207 ? -7.401 2.861 7.645 1.00 81.81 207 ARG A N 1
ATOM 1642 C CA . ARG A 1 207 ? -7.636 2.043 8.851 1.00 81.81 207 ARG A CA 1
ATOM 1643 C C . ARG A 1 207 ? -7.011 2.625 10.118 1.00 81.81 207 ARG A C 1
ATOM 1645 O O . ARG A 1 207 ? -7.563 2.456 11.204 1.00 81.81 207 ARG A O 1
ATOM 1652 N N . THR A 1 208 ? -5.824 3.231 10.019 1.00 81.69 208 THR A N 1
ATOM 1653 C CA . THR A 1 208 ? -5.189 3.872 11.182 1.00 81.69 208 THR A CA 1
ATOM 1654 C C . THR A 1 208 ? -5.894 5.164 11.579 1.00 81.69 208 THR A C 1
ATOM 1656 O O . THR A 1 208 ? -5.962 5.455 12.769 1.00 81.69 208 THR A O 1
ATOM 1659 N N . GLU A 1 209 ? -6.438 5.908 10.619 1.00 84.62 209 GLU A N 1
ATOM 1660 C CA . GLU A 1 209 ? -7.243 7.108 10.857 1.00 84.62 209 GLU A CA 1
ATOM 1661 C C . GLU A 1 209 ? -8.569 6.731 11.522 1.00 84.62 209 GLU A C 1
ATOM 1663 O O . GLU A 1 209 ? -8.847 7.230 12.609 1.00 84.62 209 GLU A O 1
ATOM 1668 N N . ASP A 1 210 ? -9.277 5.723 11.005 1.00 82.19 210 ASP A N 1
ATOM 1669 C CA . ASP A 1 210 ? -10.484 5.173 11.636 1.00 82.19 210 ASP A CA 1
ATOM 1670 C C . ASP A 1 210 ? -10.219 4.721 13.081 1.00 82.19 210 ASP A C 1
ATOM 1672 O O . ASP A 1 210 ? -11.023 4.938 13.991 1.00 82.19 210 ASP A O 1
ATOM 1676 N N . ALA A 1 211 ? -9.071 4.080 13.327 1.00 74.06 211 ALA A N 1
ATOM 1677 C CA . ALA A 1 211 ? -8.676 3.669 14.669 1.00 74.06 211 ALA A CA 1
ATOM 1678 C C . ALA A 1 211 ? -8.416 4.874 15.590 1.00 74.06 211 ALA A C 1
ATOM 1680 O O . ALA A 1 211 ? -8.799 4.838 16.763 1.00 74.06 211 ALA A O 1
ATOM 1681 N N . LEU A 1 212 ? -7.789 5.940 15.081 1.00 78.06 212 LEU A N 1
ATOM 1682 C CA . LEU A 1 212 ? -7.584 7.181 15.830 1.00 78.06 212 LEU A CA 1
ATOM 1683 C C . LEU A 1 212 ? -8.908 7.882 16.134 1.00 78.06 212 LEU A C 1
ATOM 1685 O O . LEU A 1 212 ? -9.083 8.325 17.268 1.00 78.06 212 LEU A O 1
ATOM 1689 N N . ASP A 1 213 ? -9.845 7.919 15.192 1.00 80.06 213 ASP A N 1
ATOM 1690 C CA . ASP A 1 213 ? -11.166 8.528 15.375 1.00 80.06 213 ASP A CA 1
ATOM 1691 C C . ASP A 1 213 ? -12.001 7.764 16.409 1.00 80.06 213 ASP A C 1
ATOM 1693 O O . ASP A 1 213 ? -12.639 8.361 17.285 1.00 80.06 213 ASP A O 1
ATOM 1697 N N . ARG A 1 214 ? -11.924 6.428 16.397 1.00 74.88 214 ARG A N 1
ATOM 1698 C CA . ARG A 1 214 ? -12.520 5.572 17.437 1.00 74.88 214 ARG A CA 1
ATOM 1699 C C . ARG A 1 214 ? -11.904 5.849 18.811 1.00 74.88 214 ARG A C 1
ATOM 1701 O O . ARG A 1 214 ? -12.634 5.983 19.794 1.00 74.88 214 ARG A O 1
ATOM 1708 N N . LEU A 1 215 ? -10.576 5.970 18.895 1.00 72.44 215 LEU A N 1
ATOM 1709 C CA . LEU A 1 215 ? -9.877 6.310 20.141 1.00 72.44 215 LEU A CA 1
ATOM 1710 C C . LEU A 1 215 ? -10.196 7.730 20.630 1.00 72.44 215 LEU A C 1
ATOM 1712 O O . LEU A 1 215 ? -10.318 7.944 21.836 1.00 72.44 215 LEU A O 1
ATOM 1716 N N . ALA A 1 216 ? -10.349 8.695 19.723 1.00 71.94 216 ALA A N 1
ATOM 1717 C CA . ALA A 1 216 ? -10.738 10.063 20.050 1.00 71.94 216 ALA A CA 1
ATOM 1718 C C . ALA A 1 216 ? -12.173 10.111 20.596 1.00 71.94 216 ALA A C 1
ATOM 1720 O O . ALA A 1 216 ? -12.404 10.684 21.661 1.00 71.94 216 ALA A O 1
ATOM 1721 N N . SER A 1 217 ? -13.098 9.394 19.951 1.00 74.81 217 SER A N 1
ATOM 1722 C CA . SER A 1 217 ? -14.492 9.251 20.395 1.00 74.81 217 SER A CA 1
ATOM 1723 C C . SER A 1 217 ? -14.609 8.622 21.790 1.00 74.81 217 SER A C 1
ATOM 1725 O O . SER A 1 217 ? -15.476 8.999 22.578 1.00 74.81 217 SER A O 1
ATOM 1727 N N . LEU A 1 218 ? -13.715 7.685 22.129 1.00 66.69 218 LEU A N 1
ATOM 1728 C CA . LEU A 1 218 ? -13.621 7.097 23.471 1.00 66.69 218 LEU A CA 1
ATOM 1729 C C . LEU A 1 218 ? -13.122 8.097 24.528 1.00 66.69 218 LEU A C 1
ATOM 1731 O O . LEU A 1 218 ? -13.435 7.937 25.707 1.00 66.69 218 LEU A O 1
ATOM 1735 N N . ARG A 1 219 ? -12.341 9.109 24.129 1.00 64.69 219 ARG A N 1
ATOM 1736 C CA . ARG A 1 219 ? -11.729 10.094 25.033 1.00 64.69 219 ARG A CA 1
ATOM 1737 C C . ARG A 1 219 ? -12.615 11.319 25.279 1.00 64.69 219 ARG A C 1
ATOM 1739 O O . ARG A 1 219 ? -12.625 11.815 26.400 1.00 64.69 219 ARG A O 1
ATOM 1746 N N . GLU A 1 220 ? -13.352 11.794 24.274 1.00 58.56 220 GLU A N 1
ATOM 1747 C CA . GLU A 1 220 ? -14.277 12.939 24.409 1.00 58.56 220 GLU A CA 1
ATOM 1748 C C . GLU A 1 220 ? -15.583 12.586 25.134 1.00 58.56 220 GLU A C 1
ATOM 1750 O O . GLU A 1 220 ? -16.268 13.458 25.660 1.00 58.56 220 GLU A O 1
ATOM 1755 N N . GLY A 1 221 ? -15.911 11.300 25.239 1.00 53.62 221 GLY A N 1
ATOM 1756 C CA . GLY A 1 221 ? -17.114 10.814 25.904 1.00 53.62 221 GLY A CA 1
ATOM 1757 C C . GLY A 1 221 ? -17.091 10.796 27.439 1.00 53.62 221 GLY A C 1
ATOM 1758 O O . GLY A 1 221 ? -17.870 10.030 28.008 1.00 53.62 221 GLY A O 1
ATOM 1759 N N . ASP A 1 222 ? -16.238 11.575 28.116 1.00 47.00 222 ASP A N 1
ATOM 1760 C CA . ASP A 1 222 ? -16.178 11.640 29.594 1.00 47.00 222 ASP A CA 1
ATOM 1761 C C . ASP A 1 222 ? -17.237 12.592 30.197 1.00 47.00 222 ASP A C 1
ATOM 1763 O O . ASP A 1 222 ? -17.059 13.107 31.297 1.00 47.00 222 ASP A O 1
ATOM 1767 N N . ASP A 1 223 ? -18.377 12.767 29.515 1.00 44.31 223 ASP A N 1
ATOM 1768 C CA . ASP A 1 223 ? -19.617 13.272 30.115 1.00 44.31 223 ASP A CA 1
ATOM 1769 C C . ASP A 1 223 ? -20.598 12.101 30.318 1.00 44.31 223 ASP A C 1
ATOM 1771 O O . ASP A 1 223 ? -21.558 11.871 29.587 1.00 44.31 223 ASP A O 1
ATOM 1775 N N . GLY A 1 224 ? -20.264 11.255 31.296 1.00 50.69 224 GLY A N 1
ATOM 1776 C CA . GLY A 1 224 ? -21.211 10.401 32.015 1.00 50.69 224 GLY A CA 1
ATOM 1777 C C . GLY A 1 224 ? -22.058 9.408 31.201 1.00 50.69 224 GLY A C 1
ATOM 1778 O O . GLY A 1 224 ? -23.219 9.646 30.894 1.00 50.69 224 GLY A O 1
ATOM 1779 N N . MET A 1 225 ? -21.540 8.187 31.051 1.00 47.12 225 MET A N 1
ATOM 1780 C CA . MET A 1 225 ? -22.284 6.929 30.820 1.00 47.12 225 MET A CA 1
ATOM 1781 C C . MET A 1 225 ? -22.928 6.665 29.448 1.00 47.12 225 MET A C 1
ATOM 1783 O O . MET A 1 225 ? -23.176 5.495 29.160 1.00 47.12 225 MET A O 1
ATOM 1787 N N . ALA A 1 226 ? -23.145 7.655 28.579 1.00 46.66 226 ALA A N 1
ATOM 1788 C CA . ALA A 1 226 ? -23.781 7.415 27.271 1.00 46.66 226 ALA A CA 1
ATOM 1789 C C . ALA A 1 226 ? -22.803 7.034 26.133 1.00 46.66 226 ALA A C 1
ATOM 1791 O O . ALA A 1 226 ? -23.217 6.435 25.141 1.00 46.66 226 ALA A O 1
ATOM 1792 N N . SER A 1 227 ? -21.508 7.342 26.263 1.00 47.25 227 SER A N 1
ATOM 1793 C CA . SER A 1 227 ? -20.512 7.194 25.183 1.00 47.25 227 SER A CA 1
ATOM 1794 C C . SER A 1 227 ? -19.853 5.809 25.094 1.00 47.25 227 SER A C 1
ATOM 1796 O O . SER A 1 227 ? -19.462 5.385 24.008 1.00 47.25 227 SER A O 1
ATOM 1798 N N . ILE A 1 228 ? -19.777 5.069 26.208 1.00 51.44 228 ILE A N 1
ATOM 1799 C CA . ILE A 1 228 ? -19.020 3.803 26.321 1.00 51.44 228 ILE A CA 1
ATOM 1800 C C . ILE A 1 228 ? -19.617 2.682 25.447 1.00 51.44 228 ILE A C 1
ATOM 1802 O O . ILE A 1 228 ? -18.938 1.706 25.145 1.00 51.44 228 ILE A O 1
ATOM 1806 N N . TYR A 1 229 ? -20.863 2.829 24.985 1.00 52.38 229 TYR A N 1
ATOM 1807 C CA . TYR A 1 229 ? -21.586 1.782 24.254 1.00 52.38 229 TYR A CA 1
ATOM 1808 C C . TYR A 1 229 ? -22.040 2.195 22.848 1.00 52.38 229 TYR A C 1
ATOM 1810 O O . TYR A 1 229 ? -22.968 1.595 22.299 1.00 52.38 229 TYR A O 1
ATOM 1818 N N . ARG A 1 230 ? -21.402 3.206 22.236 1.00 53.44 230 ARG A N 1
ATOM 1819 C CA . ARG A 1 230 ? -21.648 3.515 20.813 1.00 53.44 230 ARG A CA 1
ATOM 1820 C C . ARG A 1 230 ? -21.173 2.379 19.902 1.00 53.44 230 ARG A C 1
ATOM 1822 O O . ARG A 1 230 ? -21.868 2.061 18.945 1.00 53.44 230 ARG A O 1
ATOM 1829 N N . VAL A 1 231 ? -20.068 1.728 20.269 1.00 52.94 231 VAL A N 1
ATOM 1830 C CA . VAL A 1 231 ? -19.513 0.551 19.589 1.00 52.94 231 VAL A CA 1
ATOM 1831 C C . VAL A 1 231 ? -19.386 -0.570 20.618 1.00 52.94 231 VAL A C 1
ATOM 1833 O O . VAL A 1 231 ? -18.598 -0.469 21.558 1.00 52.94 231 VAL A O 1
ATOM 1836 N N . VAL A 1 232 ? -20.192 -1.623 20.485 1.00 56.16 232 VAL A N 1
ATOM 1837 C CA . VAL A 1 232 ? -20.075 -2.808 21.343 1.00 56.16 232 VAL A CA 1
ATOM 1838 C C . VAL A 1 232 ? -19.002 -3.706 20.741 1.00 56.16 232 VAL A C 1
ATOM 1840 O O . VAL A 1 232 ? -19.147 -4.209 19.632 1.00 56.16 232 VAL A O 1
ATOM 1843 N N . GLN A 1 233 ? -17.902 -3.890 21.467 1.00 50.38 233 GLN A N 1
ATOM 1844 C CA . GLN A 1 233 ? -16.793 -4.725 21.019 1.00 50.38 233 GLN A CA 1
ATOM 1845 C C . GLN A 1 233 ? -17.282 -6.168 20.783 1.00 50.38 233 GLN A C 1
ATOM 1847 O O . GLN A 1 233 ? -17.783 -6.806 21.708 1.00 50.38 233 GLN A O 1
ATOM 1852 N N . GLY A 1 234 ? -17.142 -6.673 19.553 1.00 66.44 234 GLY A N 1
ATOM 1853 C CA . GLY A 1 234 ? -17.567 -8.028 19.167 1.00 66.44 234 GLY A CA 1
ATOM 1854 C C . GLY A 1 234 ? -18.904 -8.120 18.421 1.00 66.44 234 GLY A C 1
ATOM 1855 O O . GLY A 1 234 ? -19.363 -9.229 18.165 1.00 66.44 234 GLY A O 1
ATOM 1856 N N . LEU A 1 235 ? -19.512 -6.987 18.069 1.00 64.75 235 LEU A N 1
ATOM 1857 C CA . LEU A 1 235 ? -20.611 -6.912 17.109 1.00 64.75 235 LEU A CA 1
ATOM 1858 C C . LEU A 1 235 ? -20.075 -6.391 15.776 1.00 64.75 235 LEU A C 1
ATOM 1860 O O . LEU A 1 235 ? -19.464 -5.323 15.745 1.00 64.75 235 LEU A O 1
ATOM 1864 N N . ASP A 1 236 ? -20.275 -7.166 14.713 1.00 70.75 236 ASP A N 1
ATOM 1865 C CA . ASP A 1 236 ? -19.943 -6.746 13.353 1.00 70.75 236 ASP A CA 1
ATOM 1866 C C . ASP A 1 236 ? -21.005 -5.754 12.857 1.00 70.75 236 ASP A C 1
ATOM 1868 O O . ASP A 1 236 ? -22.196 -5.951 13.114 1.00 70.75 236 ASP A O 1
ATOM 1872 N N . GLU A 1 237 ? -20.586 -4.683 12.183 1.00 72.31 237 GLU A N 1
ATOM 1873 C CA . GLU A 1 237 ? -21.505 -3.644 11.681 1.00 72.31 237 GLU A CA 1
ATOM 1874 C C . GLU A 1 237 ? -22.394 -4.187 10.552 1.00 72.31 237 GLU A C 1
ATOM 1876 O O . GLU A 1 237 ? -23.530 -3.745 10.389 1.00 72.31 237 GLU A O 1
ATOM 1881 N N . ASP A 1 238 ? -21.914 -5.220 9.856 1.00 80.00 238 ASP A N 1
ATOM 1882 C CA . ASP A 1 238 ? -22.631 -5.912 8.783 1.00 80.00 238 ASP A CA 1
ATOM 1883 C C . ASP A 1 238 ? -23.595 -7.000 9.301 1.00 80.00 238 ASP A C 1
ATOM 1885 O O . ASP A 1 238 ? -24.275 -7.677 8.524 1.00 80.00 238 ASP A O 1
ATOM 1889 N N . GLU A 1 239 ? -23.673 -7.216 10.619 1.00 82.88 239 GLU A N 1
ATOM 1890 C CA . GLU A 1 239 ? -24.558 -8.229 11.181 1.00 82.88 239 GLU A CA 1
ATOM 1891 C C . GLU A 1 239 ? -26.026 -7.775 11.084 1.00 82.88 239 GLU A C 1
ATOM 1893 O O . GLU A 1 239 ? -26.414 -6.741 11.626 1.00 82.88 239 GLU A O 1
ATOM 1898 N N . ALA A 1 240 ? -26.893 -8.591 10.471 1.00 80.12 240 ALA A N 1
ATOM 1899 C CA . ALA A 1 240 ? -28.309 -8.262 10.231 1.00 80.12 240 ALA A CA 1
ATOM 1900 C C . ALA A 1 240 ? -29.114 -7.869 11.491 1.00 80.12 240 ALA A C 1
ATOM 1902 O O . ALA A 1 240 ? -30.194 -7.291 11.394 1.00 80.12 240 ALA A O 1
ATOM 1903 N N . LEU A 1 241 ? -28.607 -8.201 12.682 1.00 80.56 241 LEU A N 1
ATOM 1904 C CA . LEU A 1 241 ? -29.233 -7.920 13.976 1.00 80.56 241 LEU A CA 1
ATOM 1905 C C . LEU A 1 241 ? -28.455 -6.900 14.819 1.00 80.56 241 LEU A C 1
ATOM 1907 O O . LEU A 1 241 ? -28.723 -6.784 16.019 1.00 80.56 241 LEU A O 1
ATOM 1911 N N . TYR A 1 242 ? -27.509 -6.170 14.221 1.00 77.88 242 TYR A N 1
ATOM 1912 C CA . TYR A 1 242 ? -26.661 -5.196 14.907 1.00 77.88 242 TYR A CA 1
ATOM 1913 C C . TYR A 1 242 ? -27.487 -4.195 15.725 1.00 77.88 242 TYR A C 1
ATOM 1915 O O . TYR A 1 242 ? -27.323 -4.098 16.945 1.00 77.88 242 TYR A O 1
ATOM 1923 N N . GLU A 1 243 ? -28.460 -3.533 15.092 1.00 70.88 243 GLU A N 1
ATOM 1924 C CA . GLU A 1 243 ? -29.313 -2.542 15.759 1.00 70.88 243 GLU A CA 1
ATOM 1925 C C . GLU A 1 243 ? -30.133 -3.148 16.906 1.00 70.88 243 GLU A C 1
ATOM 1927 O O . GLU A 1 243 ? -30.278 -2.546 17.974 1.00 70.88 243 GLU A O 1
ATOM 1932 N N . TYR A 1 244 ? -30.638 -4.371 16.721 1.00 71.50 244 TYR A N 1
ATOM 1933 C CA . TYR A 1 244 ? -31.439 -5.060 17.730 1.00 71.50 244 TYR A CA 1
ATOM 1934 C C . TYR A 1 244 ? -30.608 -5.422 18.966 1.00 71.50 244 TYR A C 1
ATOM 1936 O O . TYR A 1 244 ? -31.013 -5.138 20.097 1.00 71.50 244 TYR A O 1
ATOM 1944 N N . LYS A 1 245 ? -29.425 -6.013 18.764 1.00 78.44 245 LYS A N 1
ATOM 1945 C CA . LYS A 1 245 ? -28.503 -6.372 19.850 1.00 78.44 245 LYS A CA 1
ATOM 1946 C C . LYS A 1 245 ? -27.972 -5.125 20.562 1.00 78.44 245 LYS A C 1
ATOM 1948 O O . LYS A 1 245 ? -27.894 -5.112 21.792 1.00 78.44 245 LYS A O 1
ATOM 1953 N N . GLN A 1 246 ? -27.680 -4.058 19.816 1.00 80.81 246 GLN A N 1
ATOM 1954 C CA . GLN A 1 246 ? -27.270 -2.774 20.382 1.00 80.81 246 GLN A CA 1
ATOM 1955 C C . GLN A 1 246 ? -28.374 -2.177 21.268 1.00 80.81 246 GLN A C 1
ATOM 1957 O O . GLN A 1 246 ? -28.096 -1.731 22.385 1.00 80.81 246 GLN A O 1
ATOM 1962 N N . ARG A 1 247 ? -29.633 -2.206 20.812 1.00 76.31 247 ARG A N 1
ATOM 1963 C CA . ARG A 1 247 ? -30.789 -1.747 21.593 1.00 76.31 247 ARG A CA 1
ATOM 1964 C C . ARG A 1 247 ? -30.972 -2.563 22.876 1.00 76.31 247 ARG A C 1
ATOM 1966 O O . ARG A 1 247 ? -31.085 -1.973 23.948 1.00 76.31 247 ARG A O 1
ATOM 1973 N N . LEU A 1 248 ? -30.914 -3.893 22.788 1.00 75.75 248 LEU A N 1
ATOM 1974 C CA . LEU A 1 248 ? -31.066 -4.788 23.941 1.00 75.75 248 LEU A CA 1
ATOM 1975 C C . LEU A 1 248 ? -30.000 -4.525 25.021 1.00 75.75 248 LEU A C 1
ATOM 1977 O O . LEU A 1 248 ? -30.307 -4.464 26.211 1.00 75.75 248 LEU A O 1
ATOM 1981 N N . LEU A 1 249 ? -28.744 -4.318 24.615 1.00 74.38 249 LEU A N 1
ATOM 1982 C CA . LEU A 1 249 ? -27.654 -4.009 25.545 1.00 74.38 249 LEU A CA 1
ATOM 1983 C C . LEU A 1 249 ? -27.837 -2.655 26.238 1.00 74.38 249 LEU A C 1
ATOM 1985 O O . LEU A 1 249 ? -27.561 -2.544 27.436 1.00 74.38 249 LEU A O 1
ATOM 1989 N N . ARG A 1 250 ? -28.346 -1.641 25.523 1.00 75.44 250 ARG A N 1
ATOM 1990 C CA . ARG A 1 250 ? -28.692 -0.346 26.133 1.00 75.44 250 ARG A CA 1
ATOM 1991 C C . ARG A 1 250 ? -29.778 -0.502 27.197 1.00 75.44 250 ARG A C 1
ATOM 1993 O O . ARG A 1 250 ? -29.649 0.080 28.271 1.00 75.44 250 ARG A O 1
ATOM 2000 N N . GLU A 1 251 ? -30.809 -1.301 26.932 1.00 72.75 251 GLU A N 1
ATOM 2001 C CA . GLU A 1 251 ? -31.912 -1.541 27.874 1.00 72.75 251 GLU A CA 1
ATOM 2002 C C . GLU A 1 251 ? -31.451 -2.276 29.141 1.00 72.75 251 GLU A C 1
ATOM 2004 O O . GLU A 1 251 ? -31.744 -1.830 30.253 1.00 72.75 251 GLU A O 1
ATOM 2009 N N . ILE A 1 252 ? -30.665 -3.350 28.994 1.00 71.38 252 ILE A N 1
ATOM 2010 C CA . ILE A 1 252 ? -30.086 -4.093 30.128 1.00 71.38 252 ILE A CA 1
ATOM 2011 C C . ILE A 1 252 ? -29.239 -3.160 31.000 1.00 71.38 252 ILE A C 1
ATOM 2013 O O . ILE A 1 252 ? -29.291 -3.209 32.232 1.00 71.38 252 ILE A O 1
ATOM 2017 N N . PHE A 1 253 ? -28.463 -2.280 30.370 1.00 66.19 253 PHE A N 1
ATOM 2018 C CA . PHE A 1 253 ? -27.623 -1.338 31.091 1.00 66.19 253 PHE A CA 1
ATOM 2019 C C . PHE A 1 253 ? -28.438 -0.263 31.817 1.00 66.19 253 PHE A C 1
ATOM 2021 O O . PHE A 1 253 ? -28.186 -0.006 32.995 1.00 66.19 253 PHE A O 1
ATOM 2028 N N . ALA A 1 254 ? -29.438 0.331 31.158 1.00 69.81 254 ALA A N 1
ATOM 2029 C CA . ALA A 1 254 ? -30.334 1.303 31.779 1.00 69.81 254 ALA A CA 1
ATOM 2030 C C . ALA A 1 254 ? -31.022 0.706 33.017 1.00 69.81 254 ALA A C 1
ATOM 2032 O O . ALA A 1 254 ? -31.016 1.322 34.084 1.00 69.81 254 ALA A O 1
ATOM 2033 N N . ALA A 1 255 ? -31.508 -0.534 32.913 1.00 69.75 255 ALA A N 1
ATOM 2034 C CA . ALA A 1 255 ? -32.063 -1.275 34.041 1.00 69.75 255 ALA A CA 1
ATOM 2035 C C . ALA A 1 255 ? -31.042 -1.457 35.181 1.00 69.75 255 ALA A C 1
ATOM 2037 O O . ALA A 1 255 ? -31.360 -1.207 36.346 1.00 69.75 255 ALA A O 1
ATOM 2038 N N . ASN A 1 256 ? -29.793 -1.811 34.865 1.00 65.94 256 ASN A N 1
ATOM 2039 C CA . ASN A 1 256 ? -28.731 -1.954 35.865 1.00 65.94 256 ASN A CA 1
ATOM 2040 C C . ASN A 1 256 ? -28.379 -0.631 36.565 1.00 65.94 256 ASN A C 1
ATOM 2042 O O . ASN A 1 256 ? -28.095 -0.630 37.765 1.00 65.94 256 ASN A O 1
ATOM 2046 N N . VAL A 1 257 ? -28.408 0.496 35.850 1.00 67.38 257 VAL A N 1
ATOM 2047 C CA . VAL A 1 257 ? -28.163 1.827 36.431 1.00 67.38 257 VAL A CA 1
ATOM 2048 C C . VAL A 1 257 ? -29.292 2.227 37.378 1.00 67.38 257 VAL A C 1
ATOM 2050 O O . VAL A 1 257 ? -29.021 2.714 38.477 1.00 67.38 257 VAL A O 1
ATOM 2053 N N . THR A 1 258 ? -30.548 1.997 36.996 1.00 68.44 258 THR A N 1
ATOM 2054 C CA . THR A 1 258 ? -31.709 2.278 37.854 1.00 68.44 258 THR A CA 1
ATOM 2055 C C . THR A 1 258 ? -31.643 1.458 39.146 1.00 68.44 258 THR A C 1
ATOM 2057 O O . THR A 1 258 ? -31.728 2.024 40.235 1.00 68.44 258 THR A O 1
ATOM 2060 N N . LEU A 1 259 ? -31.313 0.163 39.048 1.00 69.62 259 LEU A N 1
ATOM 2061 C CA . LEU A 1 259 ? -31.099 -0.714 40.209 1.00 69.62 259 LEU A CA 1
ATOM 2062 C C . LEU A 1 259 ? -29.958 -0.249 41.132 1.00 69.62 259 LEU A C 1
ATOM 2064 O O . LEU A 1 259 ? -29.976 -0.528 42.333 1.00 69.62 259 LEU A O 1
ATOM 2068 N N . GLN A 1 260 ? -28.947 0.446 40.600 1.00 57.66 260 GLN A N 1
ATOM 2069 C CA . GLN A 1 260 ? -27.880 1.030 41.417 1.00 57.66 260 GLN A CA 1
ATOM 2070 C C . GLN A 1 260 ? -28.331 2.284 42.169 1.00 57.66 260 GLN A C 1
ATOM 2072 O O . GLN A 1 260 ? -27.904 2.475 43.307 1.00 57.66 260 GLN A O 1
ATOM 2077 N N . LYS A 1 261 ? -29.176 3.124 41.558 1.00 68.88 261 LYS A N 1
ATOM 2078 C CA . LYS A 1 261 ? -29.696 4.352 42.183 1.00 68.88 261 LYS A CA 1
ATOM 2079 C C . LYS A 1 261 ? -30.695 4.055 43.304 1.00 68.88 261 LYS A C 1
ATOM 2081 O O . LYS A 1 261 ? -30.717 4.772 44.297 1.00 68.88 261 LYS A O 1
ATOM 2086 N N . GLU A 1 262 ? -31.466 2.978 43.177 1.00 66.06 262 GLU A N 1
ATOM 2087 C CA . GLU A 1 262 ? -32.495 2.583 44.150 1.00 66.06 262 GLU A CA 1
ATOM 2088 C C . GLU A 1 262 ? -31.955 1.846 45.387 1.00 66.06 262 GLU A C 1
ATOM 2090 O O . GLU A 1 262 ? -32.709 1.583 46.321 1.00 66.06 262 GLU A O 1
ATOM 2095 N N . ARG A 1 263 ? -30.655 1.521 45.452 1.00 52.94 263 ARG A N 1
ATOM 2096 C CA . ARG A 1 263 ? -30.046 0.961 46.670 1.00 52.94 263 ARG A CA 1
ATOM 2097 C C . ARG A 1 263 ? -29.533 2.093 47.573 1.00 52.94 263 ARG A C 1
ATOM 2099 O O . ARG A 1 263 ? -28.429 2.590 47.321 1.00 52.94 263 ARG A O 1
ATOM 2106 N N . PRO A 1 264 ? -30.252 2.482 48.649 1.00 46.97 264 PRO A N 1
ATOM 2107 C CA . PRO A 1 264 ? -29.711 3.419 49.624 1.00 46.97 264 PRO A CA 1
ATOM 2108 C C . PRO A 1 264 ? -28.433 2.819 50.209 1.00 46.97 264 PRO A C 1
ATOM 2110 O O . PRO A 1 264 ? -28.373 1.626 50.520 1.00 46.97 264 PRO A O 1
ATOM 2113 N N . HIS A 1 265 ? -27.384 3.636 50.294 1.00 50.59 265 HIS A N 1
ATOM 2114 C CA . HIS A 1 265 ? -26.105 3.241 50.868 1.00 50.59 265 HIS A CA 1
ATOM 2115 C C . HIS A 1 265 ? -26.333 2.731 52.296 1.00 50.59 265 HIS A C 1
ATOM 2117 O O . HIS A 1 265 ? -26.483 3.526 53.221 1.00 50.59 265 HIS A O 1
ATOM 2123 N N . ARG A 1 266 ? -26.357 1.405 52.485 1.00 51.50 266 ARG A N 1
ATOM 2124 C CA . ARG A 1 266 ? -26.125 0.812 53.803 1.00 51.50 266 ARG A CA 1
ATOM 2125 C C . ARG A 1 266 ? -24.677 1.145 54.163 1.00 51.50 266 ARG A C 1
ATOM 2127 O O . ARG A 1 266 ? -23.760 0.569 53.576 1.00 51.50 266 ARG A O 1
ATOM 2134 N N . ARG A 1 267 ? -24.525 2.183 54.989 1.00 40.22 267 ARG A N 1
ATOM 2135 C CA . ARG A 1 267 ? -23.293 2.496 55.715 1.00 40.22 267 ARG A CA 1
ATOM 2136 C C . ARG A 1 267 ? -22.972 1.367 56.681 1.00 40.22 267 ARG A C 1
ATOM 2138 O O . ARG A 1 267 ? -23.941 0.777 57.208 1.00 40.22 267 ARG A O 1
#

Mean predicted aligned error: 18.61 Å

pLDDT: mean 70.13, std 14.01, range [37.97, 93.88]

Nearest PDB structures (foldseek):
  8tdu-assembly2_D  TM=4.078E-01  e=2.356E+00  Homo sapiens
  5uk8-assembly1_B  TM=4.057E-01  e=2.493E+00  Homo sapiens
  6pyu-assembly1_B  TM=4.022E-01  e=2.493E+00  Homo sapiens
  8i21-assembly1_B  TM=2.837E-01  e=9.555E-01  Saccharomyces cerevisiae S288C
  5fi4-assembly1_B  TM=2.810E-01  e=2.356E+00  Homo sapiens

Foldseek 3Di:
DDDDDDDDDDDPPPPDDDPPFDDDPPPPPVNVLVVVLVVLLVVCCVVPVPDDPVVSVVVSVVCSVVVVVCCVVVVDPDDPQGPVRVVVVLVVVLVVLVVVLVVLVVVLVVLVVVLVVLVVVLVVLVPPPPCPDPVLVVPLVVLCVVCVPDPDDPVVSVVVSVVVSVVVVVVVVVVVVVVSVVVSVVSVVSSVVSVVVSVVSVVSNVVSVVVNVVSVQVVVPPPDDPSPLPPDPPDDPPDPCSVVVSVVVVVVVVVVVVVVVPDDDPD

Secondary structure (DSSP, 8-state):
--PPP-PPPPPS---PPP----------HHHHHHHHHHHHHHHHHHH-TTS-HHHHHHHHHHHHHHHHHHHHHH--------HHHHHHHHHHHHHHHHHHHHHHHHHHHHHHHHHHHHHHHHHHHHH-TT---SHHHHHHHHHHHHHHTS---HHHHHHHHHHHHHHHHHHHHHHHHHHHHHHHHHHHHHHHHHHHHHHHHHHHHHHHHHHHHHHHHHHHT-STTSSTTSS-TT--TT-TTHHHHHHHHHHHHHHHHHHHHTS----

Sequence (267 aa):
MDSPSKGPGKTPDEQQGKPRGKRLRLIGREPLETALDLAVSRALRRTMPVYETERVSAIQDIVRTEFALLLKNNGRTVRGVGKSEFLAELERSRNQIIAARDRAKSELDEVRERMEFLRGIVGAEGGDAGSAPTFESAFERPFLRILEGSTVEPMARKRILGELSEAARRIARAEWERAAAARRELARERIDRYERRIAKLKRSMERTEDALDRLASLREGDDGMASIYRVVQGLDEDEALYEYKQRLLREIFAANVTLQKERPHRR